Protein AF-X0XDZ5-F1 (afdb_monomer_lite)

Radius of gyration: 21.98 Å; chains: 1; bounding box: 52×44×66 Å

pLDDT: mean 82.49, std 13.99, range [37.69, 97.0]

Secondary structure (DSSP, 8-state):
----HHHHHHHHGGG-SSSPTT-SHHHHHHHHHHHHHHHHHHHHIIIIIIIIHHHHHHHTT--TTTHHHHHHHHHH-EEEEEEEE-TTS-EEEEEEEHHHHHHHHHHHT-GGGHHIIIIIS---HHHHHHHHHT--HHHHHHHHHHHHHIIIIIHHHHHHHHHHHHSS-----TT-----B-GGG---HHHHHHHHHHHS--S--GGGSPPPP--SPBP---HHHHHHHHHHHHHHHHHHHHHHHHHHHH-

Sequence (251 aa):
WQYGLDDILDKLSRLDKTSKPFQSPLSQLGFNLHMSRSTQQMGVIKWVDQKTASKVKEIYDVPGRELNGFLGRLINEKINLGTFATTEGQKVTLSLTKDQIIQKYLELQDPTLDETFRIGMKWTDEMIGAVKDSMTAEDLNYATWLSNQYVQSYGKTIKPVYEAKYHTPFPGNPKYVPLNRDLEASYYEHILMAQDNYRYAGVTNNSLKARVKNRIPLRFTGATQVWVRHVIQMEHFKAFAASMKEARMVV

Organism: NCBI:txid412755

Structure (mmCIF, N/CA/C/O backbone):
data_AF-X0XDZ5-F1
#
_entry.id   AF-X0XDZ5-F1
#
loop_
_atom_site.group_PDB
_atom_site.id
_atom_site.type_symbol
_atom_site.label_atom_id
_atom_site.label_alt_id
_atom_site.label_comp_id
_atom_site.label_asym_id
_atom_site.label_entity_id
_atom_site.label_seq_id
_atom_site.pdbx_PDB_ins_code
_atom_site.Cartn_x
_atom_site.Cartn_y
_atom_site.Cartn_z
_atom_site.occupancy
_atom_site.B_iso_or_equiv
_atom_site.auth_seq_id
_atom_site.auth_comp_id
_atom_site.auth_asym_id
_atom_site.auth_atom_id
_atom_site.pdbx_PDB_model_num
ATOM 1 N N . TRP A 1 1 ? 33.067 11.734 -13.350 1.00 38.25 1 TRP A N 1
ATOM 2 C CA . TRP A 1 1 ? 32.935 10.292 -13.634 1.00 38.25 1 TRP A CA 1
ATOM 3 C C . TRP A 1 1 ? 31.775 10.116 -14.600 1.00 38.25 1 TRP A C 1
ATOM 5 O O . TRP A 1 1 ? 30.641 10.291 -14.186 1.00 38.25 1 TRP A O 1
ATOM 15 N N . GLN A 1 2 ? 32.058 9.946 -15.894 1.00 46.25 2 GLN A N 1
ATOM 16 C CA . GLN A 1 2 ? 31.104 10.234 -16.976 1.00 46.25 2 GLN A CA 1
ATOM 17 C C . GLN A 1 2 ? 31.054 9.075 -17.982 1.00 46.25 2 GLN A C 1
ATOM 19 O O . GLN A 1 2 ? 31.480 9.217 -19.119 1.00 46.25 2 GLN A O 1
ATOM 24 N N . TYR A 1 3 ? 30.590 7.911 -17.529 1.00 54.16 3 TYR A N 1
ATOM 25 C CA . TYR A 1 3 ? 30.167 6.824 -18.412 1.00 54.16 3 TYR A CA 1
ATOM 26 C C . TYR A 1 3 ? 28.861 6.257 -17.859 1.00 54.16 3 TYR A C 1
ATOM 28 O O . TYR A 1 3 ? 28.806 5.882 -16.684 1.00 54.16 3 TYR A O 1
ATOM 36 N N . GLY A 1 4 ? 27.808 6.268 -18.677 1.00 73.25 4 GLY A N 1
ATOM 37 C CA . GLY A 1 4 ? 26.537 5.616 -18.367 1.00 73.25 4 GLY A CA 1
ATOM 38 C C . GLY A 1 4 ? 26.664 4.092 -18.438 1.00 73.25 4 GLY A C 1
ATOM 39 O O . GLY A 1 4 ? 27.662 3.568 -18.932 1.00 73.25 4 GLY A O 1
ATOM 40 N N . LEU A 1 5 ? 25.653 3.363 -17.951 1.00 76.94 5 LEU A N 1
ATOM 41 C CA . LEU A 1 5 ? 25.625 1.896 -18.039 1.00 76.94 5 LEU A CA 1
ATOM 42 C C . LEU A 1 5 ? 25.765 1.420 -19.497 1.00 76.94 5 LEU A C 1
ATOM 44 O O . LEU A 1 5 ? 26.489 0.463 -19.756 1.00 76.94 5 LEU A O 1
ATOM 48 N N . ASP A 1 6 ? 25.151 2.141 -20.435 1.00 79.50 6 ASP A N 1
ATOM 49 C CA . ASP A 1 6 ? 25.227 1.857 -21.870 1.00 79.50 6 ASP A CA 1
ATOM 50 C C . ASP A 1 6 ? 26.657 1.976 -22.417 1.00 79.50 6 ASP A C 1
ATOM 52 O O . ASP A 1 6 ? 27.109 1.098 -23.147 1.00 79.50 6 ASP A O 1
ATOM 56 N N . ASP A 1 7 ? 27.415 2.995 -21.997 1.00 81.56 7 ASP A N 1
ATOM 57 C CA . ASP A 1 7 ? 28.817 3.173 -22.403 1.00 81.56 7 ASP A CA 1
ATOM 58 C C . ASP A 1 7 ? 29.717 2.056 -21.860 1.00 81.56 7 ASP A C 1
ATOM 60 O O . ASP A 1 7 ? 30.711 1.678 -22.483 1.00 81.56 7 ASP A O 1
ATOM 64 N N . ILE A 1 8 ? 29.406 1.552 -20.662 1.00 82.81 8 ILE A N 1
ATOM 65 C CA . ILE A 1 8 ? 30.136 0.441 -20.049 1.00 82.81 8 ILE A CA 1
ATOM 66 C C . ILE A 1 8 ? 29.847 -0.847 -20.822 1.00 82.81 8 ILE A C 1
ATOM 68 O O . ILE A 1 8 ? 30.784 -1.558 -21.182 1.00 82.81 8 ILE A O 1
ATOM 72 N N . LEU A 1 9 ? 28.576 -1.134 -21.109 1.00 83.94 9 LEU A N 1
ATOM 73 C CA . LEU A 1 9 ? 28.164 -2.340 -21.831 1.00 83.94 9 LEU A CA 1
ATOM 74 C C . LEU A 1 9 ? 28.671 -2.348 -23.276 1.00 83.94 9 LEU A C 1
ATOM 76 O O . LEU A 1 9 ? 29.173 -3.373 -23.737 1.00 83.94 9 LEU A O 1
ATOM 80 N N . ASP A 1 10 ? 28.660 -1.197 -23.947 1.00 82.81 10 ASP A N 1
ATOM 81 C CA . ASP A 1 10 ? 29.242 -1.056 -25.280 1.00 82.81 10 ASP A CA 1
ATOM 82 C C . ASP A 1 10 ? 30.753 -1.332 -25.272 1.00 82.81 10 ASP A C 1
ATOM 84 O O . ASP A 1 10 ? 31.264 -2.123 -26.069 1.00 82.81 10 ASP A O 1
ATOM 88 N N . LYS A 1 11 ? 31.482 -0.782 -24.293 1.00 82.88 11 LYS A N 1
ATOM 89 C CA . LYS A 1 11 ? 32.918 -1.053 -24.127 1.00 82.88 11 LYS A CA 1
ATOM 90 C C . LYS A 1 11 ? 33.222 -2.512 -23.803 1.00 82.88 11 LYS A C 1
ATOM 92 O O . LYS A 1 11 ? 34.233 -3.025 -24.278 1.00 82.88 11 LYS A O 1
ATOM 97 N N . LEU A 1 12 ? 32.383 -3.176 -23.012 1.00 82.44 12 LEU A N 1
ATOM 98 C CA . LEU A 1 12 ? 32.523 -4.607 -22.7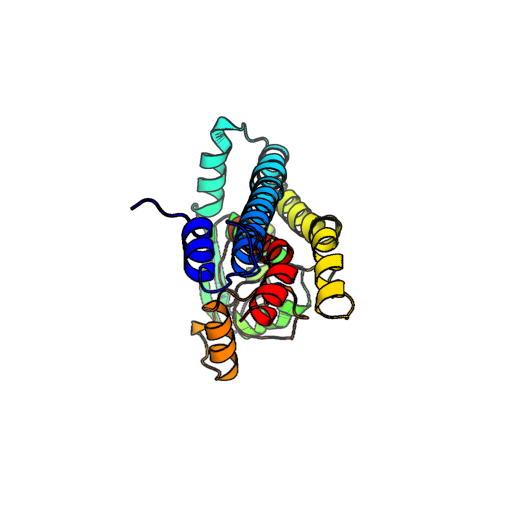26 1.00 82.44 12 LEU A CA 1
ATOM 99 C C . LEU A 1 12 ? 32.254 -5.461 -23.970 1.00 82.44 12 LEU A C 1
ATOM 101 O O . LEU A 1 12 ? 32.866 -6.513 -24.135 1.00 82.44 12 LEU A O 1
ATOM 105 N N . SER A 1 13 ? 31.423 -4.974 -24.892 1.00 82.81 13 SER A N 1
ATOM 106 C CA . SER A 1 13 ? 31.130 -5.655 -26.152 1.00 82.81 13 SER A CA 1
ATOM 107 C C . SER A 1 13 ? 32.220 -5.549 -27.223 1.00 82.81 13 SER A C 1
ATOM 109 O O . SER A 1 13 ? 32.100 -6.169 -28.271 1.00 82.81 13 SER A O 1
ATOM 111 N N . ARG A 1 14 ? 33.335 -4.853 -26.956 1.00 75.75 14 ARG A N 1
ATOM 112 C CA . ARG A 1 14 ? 34.466 -4.697 -27.898 1.00 75.75 14 ARG A CA 1
ATOM 113 C C . ARG A 1 14 ? 35.092 -6.009 -28.385 1.00 75.75 14 ARG A C 1
ATOM 115 O O . ARG A 1 14 ? 35.819 -5.998 -29.376 1.00 75.75 14 ARG A O 1
ATOM 122 N N . LEU A 1 15 ? 34.869 -7.114 -27.673 1.00 75.38 15 LEU A N 1
ATOM 123 C CA . LEU A 1 15 ? 35.330 -8.445 -28.077 1.00 75.38 15 LEU A CA 1
ATOM 124 C C . LEU A 1 15 ? 34.470 -9.051 -29.198 1.00 75.38 15 LEU A C 1
ATOM 126 O O . LEU A 1 15 ? 34.951 -9.919 -29.927 1.00 75.38 15 LEU A O 1
ATOM 130 N N . ASP A 1 16 ? 33.240 -8.567 -29.375 1.00 77.31 16 ASP A N 1
ATOM 131 C CA . ASP A 1 16 ? 32.399 -8.890 -30.519 1.00 77.31 16 ASP A CA 1
ATOM 132 C C . ASP A 1 16 ? 32.801 -8.024 -31.720 1.00 77.31 16 ASP A C 1
ATOM 134 O O . ASP A 1 16 ? 32.419 -6.863 -31.854 1.00 77.31 16 ASP A O 1
ATOM 138 N N . LYS A 1 17 ? 33.595 -8.615 -32.615 1.00 75.62 17 LYS A N 1
ATOM 139 C CA . LYS A 1 17 ? 34.082 -7.957 -33.836 1.00 75.62 17 LYS A CA 1
ATOM 140 C C . LYS A 1 17 ? 33.022 -7.851 -34.937 1.00 75.62 17 LYS A C 1
ATOM 142 O O . LYS A 1 17 ? 33.297 -7.240 -35.967 1.00 75.62 17 LYS A O 1
ATOM 147 N N . THR A 1 18 ? 31.863 -8.488 -34.764 1.00 81.12 18 THR A N 1
ATOM 148 C CA . THR A 1 18 ? 30.795 -8.531 -35.775 1.00 81.12 18 THR A CA 1
ATOM 149 C C . THR A 1 18 ? 29.746 -7.445 -35.562 1.00 81.12 18 THR A C 1
ATOM 151 O O . THR A 1 18 ? 29.156 -6.961 -36.531 1.00 81.12 18 THR A O 1
ATOM 154 N N . SER A 1 19 ? 29.553 -7.018 -34.315 1.00 80.19 19 SER A N 1
ATOM 155 C CA . SER A 1 19 ? 28.583 -5.987 -33.955 1.00 80.19 19 SER A CA 1
ATOM 156 C C . SER A 1 19 ? 29.116 -4.569 -34.169 1.00 80.19 19 SER A C 1
ATOM 158 O O . SER A 1 19 ? 30.286 -4.264 -33.937 1.00 80.19 19 SER A O 1
ATOM 160 N N . LYS A 1 20 ? 28.226 -3.664 -34.590 1.00 85.00 20 LYS A N 1
ATOM 161 C CA . LYS A 1 20 ? 28.507 -2.221 -34.638 1.00 85.00 20 LYS A CA 1
ATOM 162 C C . LYS A 1 20 ? 28.410 -1.607 -33.229 1.00 85.00 20 LYS A C 1
ATOM 164 O O . LYS A 1 20 ? 27.729 -2.181 -32.374 1.00 85.00 20 LYS A O 1
ATOM 169 N N . PRO A 1 21 ? 29.017 -0.426 -32.992 1.00 81.31 21 PRO A N 1
ATOM 170 C CA . PRO A 1 21 ? 28.841 0.307 -31.739 1.00 81.31 21 PRO A CA 1
ATOM 171 C C . PRO A 1 21 ? 27.361 0.454 -31.368 1.00 81.31 21 PRO A C 1
ATOM 173 O O . PRO A 1 21 ? 26.534 0.771 -32.223 1.00 81.31 21 PRO A O 1
ATOM 176 N N . PHE A 1 22 ? 27.047 0.204 -30.100 1.00 81.75 22 PHE A N 1
ATOM 177 C CA . PHE A 1 22 ? 25.715 0.186 -29.491 1.00 81.75 22 PHE A CA 1
ATOM 178 C C . PHE A 1 22 ? 24.722 -0.836 -30.065 1.00 81.75 22 PHE A C 1
ATOM 180 O O . PHE A 1 22 ? 23.550 -0.813 -29.703 1.00 81.75 22 PHE A O 1
ATOM 187 N N . GLN A 1 23 ? 25.169 -1.757 -30.922 1.00 84.50 23 GLN A N 1
ATOM 188 C CA . GLN A 1 23 ? 24.308 -2.763 -31.560 1.00 84.50 23 GLN A CA 1
ATOM 189 C C . GLN A 1 23 ? 24.626 -4.196 -31.126 1.00 84.50 23 GLN A C 1
ATOM 191 O O . GLN A 1 23 ? 24.020 -5.137 -31.634 1.00 84.50 23 GLN A O 1
ATOM 196 N N . SER A 1 24 ? 25.565 -4.378 -30.195 1.00 85.25 24 SER A N 1
ATOM 197 C CA . SER A 1 24 ? 25.861 -5.695 -29.639 1.00 85.25 24 SER A CA 1
ATOM 198 C C . SER A 1 24 ? 24.718 -6.201 -28.745 1.00 85.25 24 SER A C 1
ATOM 200 O O . SER A 1 24 ? 23.938 -5.396 -28.219 1.00 85.25 24 SER A O 1
ATOM 202 N N . PRO A 1 25 ? 24.639 -7.519 -28.481 1.00 83.38 25 PRO A N 1
ATOM 203 C CA . PRO A 1 25 ? 23.683 -8.071 -27.519 1.00 83.38 25 PRO A CA 1
ATOM 204 C C . PRO A 1 25 ? 23.764 -7.422 -26.125 1.00 83.38 25 PRO A C 1
ATOM 206 O O . PRO A 1 25 ? 22.737 -7.218 -25.478 1.00 83.38 25 PRO A O 1
ATOM 209 N N . LEU A 1 26 ? 24.967 -7.042 -25.674 1.00 83.50 26 LEU A N 1
ATOM 210 C CA . LEU A 1 26 ? 25.170 -6.347 -24.397 1.00 83.50 26 LEU A CA 1
ATOM 211 C C . LEU A 1 26 ? 24.671 -4.898 -24.440 1.00 83.50 26 LEU A C 1
ATOM 213 O O . LEU A 1 26 ? 24.064 -4.433 -23.476 1.00 83.50 26 LEU A O 1
ATOM 217 N N . SER A 1 27 ? 24.875 -4.192 -25.552 1.00 84.75 27 SER A N 1
ATOM 218 C CA . SER A 1 27 ? 24.351 -2.834 -25.726 1.00 84.75 27 SER A CA 1
ATOM 219 C C . SER A 1 27 ? 22.820 -2.834 -25.800 1.00 84.75 27 SER A C 1
ATOM 221 O O . SER A 1 27 ? 22.172 -1.994 -25.177 1.00 84.75 27 SER A O 1
ATOM 223 N N . GLN A 1 28 ? 22.224 -3.831 -26.466 1.00 83.75 28 GLN A N 1
ATOM 224 C CA . GLN A 1 28 ? 20.770 -4.015 -26.492 1.00 83.75 28 GLN A CA 1
ATOM 225 C C . GLN A 1 28 ? 20.206 -4.334 -25.099 1.00 83.75 28 GLN A C 1
ATOM 227 O O . GLN A 1 28 ? 19.147 -3.821 -24.731 1.00 83.75 28 GLN A O 1
ATOM 232 N N . LEU A 1 29 ? 20.921 -5.131 -24.297 1.00 84.06 29 LEU A N 1
ATOM 233 C CA . LEU A 1 29 ? 20.570 -5.367 -22.896 1.00 84.06 29 LEU A CA 1
ATOM 234 C C . LEU A 1 29 ? 20.567 -4.055 -22.093 1.00 84.06 29 LEU A C 1
ATOM 236 O O . LEU A 1 29 ? 19.612 -3.797 -21.359 1.00 84.06 29 LEU A O 1
ATOM 240 N N . GLY A 1 30 ? 21.592 -3.211 -22.257 1.00 83.94 30 GLY A N 1
ATOM 241 C CA . GLY A 1 30 ? 21.669 -1.884 -21.631 1.00 83.94 30 GLY A CA 1
ATOM 242 C C . GLY A 1 30 ? 20.474 -1.000 -21.976 1.00 83.94 30 GLY A C 1
ATOM 243 O O . GLY A 1 30 ? 19.761 -0.531 -21.082 1.00 83.94 30 GLY A O 1
ATOM 244 N N . PHE A 1 31 ? 20.167 -0.899 -23.271 1.00 84.56 31 PHE A N 1
ATOM 245 C CA . PHE A 1 31 ? 19.005 -0.169 -23.769 1.00 84.56 31 PHE A CA 1
ATOM 246 C C . PHE A 1 31 ? 17.688 -0.685 -23.164 1.00 84.56 31 PHE A C 1
ATOM 248 O O . PHE A 1 31 ? 16.883 0.100 -22.656 1.00 84.56 31 PHE A O 1
ATOM 255 N N . ASN A 1 32 ? 17.477 -2.006 -23.143 1.00 84.31 32 ASN A N 1
ATOM 256 C CA . ASN A 1 32 ? 16.270 -2.616 -22.576 1.00 84.31 32 ASN A CA 1
ATOM 257 C C . ASN A 1 32 ? 16.136 -2.335 -21.065 1.00 84.31 32 ASN A C 1
ATOM 259 O O . ASN A 1 32 ? 15.030 -2.079 -20.575 1.00 84.31 32 ASN A O 1
ATOM 263 N N . LEU A 1 33 ? 17.247 -2.324 -20.316 1.00 84.88 33 LEU A N 1
ATOM 264 C CA . LEU A 1 33 ? 17.264 -1.960 -18.894 1.00 84.88 33 LEU A CA 1
ATOM 265 C C . LEU A 1 33 ? 16.931 -0.478 -18.676 1.00 84.88 33 LEU A C 1
ATOM 267 O O . LEU A 1 33 ? 16.144 -0.149 -17.782 1.00 84.88 33 LEU A O 1
ATOM 271 N N . HIS A 1 34 ? 17.474 0.417 -19.504 1.00 84.56 34 HIS A N 1
ATOM 272 C CA . HIS A 1 34 ? 17.142 1.841 -19.463 1.00 84.56 34 HIS A CA 1
ATOM 273 C C . HIS A 1 34 ? 15.658 2.087 -19.765 1.00 84.56 34 HIS A C 1
ATOM 275 O O . HIS A 1 34 ? 14.980 2.785 -19.004 1.00 84.56 34 HIS A O 1
ATOM 281 N N . MET A 1 35 ? 15.119 1.452 -20.807 1.00 86.56 35 MET A N 1
ATOM 282 C CA . MET A 1 35 ? 13.697 1.536 -21.153 1.00 86.56 35 MET A CA 1
ATOM 283 C C . MET A 1 35 ? 12.790 0.980 -20.051 1.00 86.56 35 MET A C 1
ATOM 285 O O . MET A 1 35 ? 11.753 1.576 -19.739 1.00 86.56 35 MET A O 1
ATOM 289 N N . SER A 1 36 ? 13.195 -0.114 -19.402 1.00 87.06 36 SER A N 1
ATOM 290 C CA . SER A 1 36 ? 12.485 -0.675 -18.247 1.00 87.06 36 SER A CA 1
ATOM 291 C C . SER A 1 36 ? 12.449 0.311 -17.082 1.00 87.06 36 SER A C 1
ATOM 293 O O . SER A 1 36 ? 11.390 0.554 -16.501 1.00 87.06 36 SER A O 1
ATOM 295 N N . ARG A 1 37 ? 13.575 0.964 -16.775 1.00 84.12 37 ARG A N 1
ATOM 296 C CA . ARG A 1 37 ? 13.638 1.982 -15.719 1.00 84.12 37 ARG A CA 1
ATOM 297 C C . ARG A 1 37 ? 12.718 3.169 -16.013 1.00 84.12 37 ARG A C 1
ATOM 299 O O . ARG A 1 37 ? 11.966 3.580 -15.129 1.00 84.12 37 ARG A O 1
ATOM 306 N N . SER A 1 38 ? 12.731 3.675 -17.246 1.00 84.75 38 SER A N 1
ATOM 307 C CA . SER A 1 38 ? 11.835 4.756 -17.679 1.00 84.75 38 SER A CA 1
ATOM 308 C C . SER A 1 38 ? 10.363 4.346 -17.568 1.00 84.75 38 SER A C 1
ATOM 310 O O . SER A 1 38 ? 9.546 5.099 -17.039 1.00 84.75 38 SER A O 1
ATOM 312 N N . THR A 1 39 ? 10.024 3.124 -17.989 1.00 88.88 39 THR A N 1
ATOM 313 C CA . THR A 1 39 ? 8.662 2.570 -17.895 1.00 88.88 39 THR A CA 1
ATOM 314 C C . THR A 1 39 ? 8.194 2.456 -16.446 1.00 88.88 39 THR A C 1
ATOM 316 O O . THR A 1 39 ? 7.092 2.903 -16.122 1.00 88.88 39 THR A O 1
ATOM 319 N N . GLN A 1 40 ? 9.043 1.927 -15.558 1.00 87.00 40 GLN A N 1
ATOM 320 C CA . GLN A 1 40 ? 8.767 1.872 -14.122 1.00 87.00 40 GLN A CA 1
ATOM 321 C C . GLN A 1 40 ? 8.488 3.275 -13.567 1.00 87.00 40 GLN A C 1
ATOM 323 O O . GLN A 1 40 ? 7.492 3.473 -12.872 1.00 87.00 40 GLN A O 1
ATOM 328 N N . GLN A 1 41 ? 9.342 4.255 -13.875 1.00 83.12 41 GLN A N 1
ATOM 329 C CA . GLN A 1 41 ? 9.200 5.618 -13.360 1.00 83.12 41 GLN A CA 1
ATOM 330 C C . GLN A 1 41 ? 7.901 6.282 -13.833 1.00 83.12 41 GLN A C 1
ATOM 332 O O . GLN A 1 41 ? 7.181 6.858 -13.018 1.00 83.12 41 GLN A O 1
ATOM 337 N N . MET A 1 42 ? 7.555 6.149 -15.117 1.00 88.25 42 MET A N 1
ATOM 338 C CA . MET A 1 42 ? 6.285 6.657 -15.650 1.00 88.25 42 MET A CA 1
ATOM 339 C C . MET A 1 42 ? 5.074 6.016 -14.962 1.00 88.25 42 MET A C 1
ATOM 341 O O . MET A 1 42 ? 4.103 6.703 -14.641 1.00 88.25 42 MET A O 1
ATOM 345 N N . GLY A 1 43 ? 5.135 4.707 -14.704 1.00 87.81 43 GLY A N 1
ATOM 346 C CA . GLY A 1 43 ? 4.103 3.994 -13.960 1.00 87.81 43 GLY A CA 1
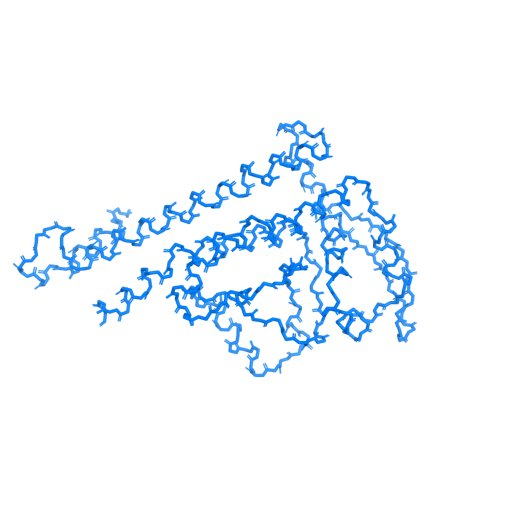ATOM 347 C C . GLY A 1 43 ? 3.928 4.534 -12.541 1.00 87.81 43 GLY A C 1
ATOM 348 O O . GLY A 1 43 ? 2.802 4.812 -12.123 1.00 87.81 43 GLY A O 1
ATOM 349 N N . VAL A 1 44 ? 5.034 4.750 -11.820 1.00 83.94 44 VAL A N 1
ATOM 350 C CA . VAL A 1 44 ? 5.008 5.282 -10.449 1.00 83.94 44 VAL A CA 1
ATOM 351 C C . VAL A 1 44 ? 4.397 6.681 -10.425 1.00 83.94 44 VAL A C 1
ATOM 353 O O . VAL A 1 44 ? 3.449 6.897 -9.673 1.00 83.94 44 VAL A O 1
ATOM 356 N N . ILE A 1 45 ? 4.847 7.589 -11.299 1.00 84.06 45 ILE A N 1
ATOM 357 C CA . ILE A 1 45 ? 4.309 8.959 -11.401 1.00 84.06 45 ILE A CA 1
ATOM 358 C C . ILE A 1 45 ? 2.798 8.930 -11.671 1.00 84.06 45 ILE A C 1
ATOM 360 O O . ILE A 1 45 ? 2.016 9.630 -11.029 1.00 84.06 45 ILE A O 1
ATOM 364 N N . LYS A 1 46 ? 2.347 8.075 -12.595 1.00 89.62 46 LYS A N 1
ATOM 365 C CA . LYS A 1 46 ? 0.925 7.959 -12.939 1.00 89.62 46 LYS A CA 1
ATOM 366 C C . LYS A 1 46 ? 0.059 7.530 -11.750 1.00 89.62 46 LYS A C 1
ATOM 368 O O . LYS A 1 46 ? -1.044 8.043 -11.563 1.00 89.62 46 LYS A O 1
ATOM 373 N N . TRP A 1 47 ? 0.500 6.551 -10.968 1.00 87.38 47 TRP A N 1
ATOM 374 C CA . TRP A 1 47 ? -0.338 5.976 -9.911 1.00 87.38 47 TRP A CA 1
ATOM 375 C C . TRP A 1 47 ? -0.187 6.683 -8.566 1.00 87.38 47 TRP A C 1
ATOM 377 O O . TRP A 1 47 ? -1.191 6.914 -7.888 1.00 87.38 47 TRP A O 1
ATOM 387 N N . VAL A 1 48 ? 1.032 7.061 -8.193 1.00 83.50 48 VAL A N 1
ATOM 388 C CA . VAL A 1 48 ? 1.310 7.774 -6.944 1.00 83.50 48 VAL A CA 1
ATOM 389 C C . VAL A 1 48 ? 0.965 9.252 -7.109 1.00 83.50 48 VAL A C 1
ATOM 391 O O . VAL A 1 48 ? 0.000 9.725 -6.507 1.00 83.50 48 VAL A O 1
ATOM 394 N N . ASP A 1 49 ? 1.668 9.954 -7.993 1.00 77.62 49 ASP A N 1
ATOM 395 C CA . ASP A 1 49 ? 1.595 11.417 -8.051 1.00 77.62 49 ASP A CA 1
ATOM 396 C C . ASP A 1 49 ? 0.302 11.900 -8.708 1.00 77.62 49 ASP A C 1
ATOM 398 O O . ASP A 1 49 ? -0.340 12.829 -8.228 1.00 77.62 49 ASP A O 1
ATOM 402 N N . GLN A 1 50 ? -0.127 11.268 -9.801 1.00 85.38 50 GLN A N 1
ATOM 403 C CA . GLN A 1 50 ? -1.308 11.745 -10.523 1.00 85.38 50 GLN A CA 1
ATOM 404 C C . GLN A 1 50 ? -2.603 11.210 -9.917 1.00 85.38 50 GLN A C 1
ATOM 406 O O . GLN A 1 50 ? -3.519 11.987 -9.660 1.00 85.38 50 GLN A O 1
ATOM 411 N N . LYS A 1 51 ? -2.716 9.898 -9.679 1.00 88.50 51 LYS A N 1
ATOM 412 C CA . LYS A 1 51 ? -3.975 9.301 -9.203 1.00 88.50 51 LYS A CA 1
ATOM 413 C C . LYS A 1 51 ? -4.177 9.417 -7.698 1.00 88.50 51 LYS A C 1
ATOM 415 O O . LYS A 1 51 ? -5.233 9.882 -7.279 1.00 88.50 51 LYS A O 1
ATOM 420 N N . THR A 1 52 ? -3.200 8.989 -6.899 1.00 87.62 52 THR A N 1
ATOM 421 C CA . THR A 1 52 ? -3.348 8.975 -5.434 1.00 87.62 52 THR A CA 1
ATOM 422 C C . THR A 1 52 ? -3.395 10.399 -4.896 1.00 87.62 52 THR A C 1
ATOM 424 O O . THR A 1 52 ? -4.349 10.755 -4.212 1.00 87.62 52 THR A O 1
ATOM 427 N N . ALA A 1 53 ? -2.450 11.253 -5.297 1.00 87.25 53 ALA A N 1
ATOM 428 C CA . ALA A 1 53 ? -2.425 12.643 -4.847 1.00 87.25 53 ALA A CA 1
ATOM 429 C C . ALA A 1 53 ? -3.688 13.421 -5.268 1.00 87.25 53 ALA A C 1
ATOM 431 O O . ALA A 1 53 ? -4.237 14.184 -4.476 1.00 87.25 53 ALA A O 1
ATOM 432 N N . SER A 1 54 ? -4.199 13.209 -6.490 1.00 90.12 54 SER A N 1
ATOM 433 C CA . SER A 1 54 ? -5.453 13.850 -6.921 1.00 90.12 54 SER A CA 1
ATOM 434 C C . SER A 1 54 ? -6.660 13.371 -6.134 1.00 90.12 54 SER A C 1
ATOM 436 O O . SER A 1 54 ? -7.497 14.192 -5.774 1.00 90.12 54 SER A O 1
ATOM 438 N N . LYS A 1 55 ? -6.733 12.075 -5.816 1.00 91.56 55 LYS A N 1
ATOM 439 C CA . LYS A 1 55 ? -7.856 11.553 -5.046 1.00 91.56 55 LYS A CA 1
ATOM 440 C C . LYS A 1 55 ? -7.828 12.005 -3.587 1.00 91.56 55 LYS A C 1
ATOM 442 O O . LYS A 1 55 ? -8.883 12.298 -3.045 1.00 91.56 55 LYS A O 1
ATOM 447 N N . VAL A 1 56 ? -6.649 12.118 -2.972 1.00 91.81 56 VAL A N 1
ATOM 448 C CA . VAL A 1 56 ? -6.524 12.692 -1.621 1.00 91.81 56 VAL A CA 1
ATOM 449 C C . VAL A 1 56 ? -7.048 14.127 -1.599 1.00 91.81 56 VAL A C 1
ATOM 451 O O . VAL A 1 56 ? -7.852 14.456 -0.735 1.00 91.81 56 VAL A O 1
ATOM 454 N N . LYS A 1 57 ? -6.658 14.962 -2.573 1.00 93.19 57 LYS A N 1
ATOM 455 C CA . LYS A 1 57 ? -7.181 16.334 -2.685 1.00 93.19 57 LYS A CA 1
ATOM 456 C C . LYS A 1 57 ? -8.702 16.364 -2.816 1.00 93.19 57 LYS A C 1
ATOM 458 O O . LYS A 1 57 ? -9.332 17.189 -2.180 1.00 93.19 57 LYS A O 1
ATOM 463 N N . GLU A 1 58 ? -9.270 15.476 -3.629 1.00 94.81 58 GLU A N 1
ATOM 464 C CA . GLU A 1 58 ? -10.718 15.385 -3.845 1.00 94.81 58 GLU A CA 1
ATOM 465 C C . GLU A 1 58 ? -11.471 14.936 -2.587 1.00 94.81 58 GLU A C 1
ATOM 467 O O . GLU A 1 58 ? -12.461 15.553 -2.222 1.00 94.81 58 GLU A O 1
ATOM 472 N N . ILE A 1 59 ? -11.013 13.872 -1.919 1.00 95.75 59 ILE A N 1
ATOM 473 C CA . ILE A 1 59 ? -11.720 13.286 -0.769 1.00 95.75 59 ILE A CA 1
ATOM 474 C C . ILE A 1 59 ? -11.655 14.195 0.458 1.00 95.75 59 ILE A C 1
ATOM 476 O O . ILE A 1 59 ? -12.635 14.300 1.187 1.00 95.75 59 ILE A O 1
ATOM 480 N N . TYR A 1 60 ? -10.504 14.822 0.692 1.00 95.06 60 TYR A N 1
ATOM 481 C CA . TYR A 1 60 ? -10.271 15.655 1.871 1.00 95.06 60 TYR A CA 1
ATOM 482 C C . TYR A 1 60 ? -10.432 17.157 1.594 1.00 95.06 60 TYR A C 1
ATOM 484 O O . TYR A 1 60 ? -10.131 17.959 2.473 1.00 95.06 60 TYR A O 1
ATOM 492 N N . ASP A 1 61 ? -10.852 17.528 0.381 1.00 96.00 61 ASP A N 1
ATOM 493 C CA . ASP A 1 61 ? -10.986 18.914 -0.089 1.00 96.00 61 ASP A CA 1
ATOM 494 C C . ASP A 1 61 ? -9.738 19.780 0.188 1.00 96.00 61 ASP A C 1
ATOM 496 O O . ASP A 1 61 ? -9.795 20.893 0.710 1.00 96.00 61 ASP A O 1
ATOM 500 N N . VAL A 1 62 ? -8.555 19.236 -0.122 1.00 94.25 62 VAL A N 1
ATOM 501 C CA . VAL A 1 62 ? -7.268 19.886 0.177 1.00 94.25 62 VAL A CA 1
ATOM 502 C C . VAL A 1 62 ? -6.704 20.576 -1.070 1.00 94.25 62 VAL A C 1
ATOM 504 O O . VAL A 1 62 ? -6.442 19.909 -2.080 1.00 94.25 62 VAL A O 1
ATOM 507 N N . PRO A 1 63 ? -6.401 21.888 -1.016 1.00 92.75 63 PRO A N 1
ATOM 508 C CA . PRO A 1 63 ? -5.719 22.583 -2.102 1.00 92.75 63 PRO A CA 1
ATOM 509 C C . PRO A 1 63 ? -4.340 21.982 -2.399 1.00 92.75 63 PRO A C 1
ATOM 511 O O . PRO A 1 63 ? -3.591 21.610 -1.498 1.00 92.75 63 PRO A O 1
ATOM 514 N N . GLY A 1 64 ? -3.930 21.973 -3.672 1.00 88.81 64 GLY A N 1
ATOM 515 C CA . GLY A 1 64 ? -2.653 21.364 -4.080 1.00 88.81 64 GLY A CA 1
ATOM 516 C C . GLY A 1 64 ? -1.419 21.909 -3.347 1.00 88.81 64 GLY A C 1
ATOM 517 O O . GLY A 1 64 ? -0.511 21.144 -3.037 1.00 88.81 64 GLY A O 1
ATOM 518 N N . ARG A 1 65 ? -1.414 23.203 -3.005 1.00 91.25 65 ARG A N 1
ATOM 519 C CA . ARG A 1 65 ? -0.340 23.855 -2.233 1.00 91.25 65 ARG A CA 1
ATOM 520 C C . ARG A 1 65 ? -0.225 23.360 -0.783 1.00 91.25 65 ARG A C 1
ATOM 522 O O . ARG A 1 65 ? 0.843 23.457 -0.192 1.00 91.25 65 ARG A O 1
ATOM 529 N N . GLU A 1 66 ? -1.307 22.831 -0.218 1.00 93.06 66 GLU A N 1
ATOM 530 C CA . GLU A 1 66 ? -1.400 22.373 1.176 1.00 93.06 66 GLU A CA 1
ATOM 531 C C . GLU A 1 66 ? -1.293 20.846 1.303 1.00 93.06 66 GLU A C 1
ATOM 533 O O . GLU A 1 66 ? -1.151 20.324 2.410 1.00 93.06 66 GLU A O 1
ATOM 538 N N . LEU A 1 67 ? -1.286 20.126 0.175 1.00 88.75 67 LEU A N 1
ATOM 539 C CA . LEU A 1 67 ? -1.297 18.665 0.134 1.00 88.75 67 LEU A CA 1
ATOM 540 C C . LEU A 1 67 ? -0.146 18.032 0.924 1.00 88.75 67 LEU A C 1
ATOM 542 O O . LEU A 1 67 ? -0.377 17.117 1.707 1.00 88.75 67 LEU A O 1
ATOM 546 N N . ASN A 1 68 ? 1.084 18.525 0.764 1.00 87.62 68 ASN A N 1
ATOM 547 C CA . ASN A 1 68 ? 2.239 17.972 1.479 1.00 87.62 68 ASN A CA 1
ATOM 548 C C . ASN A 1 68 ? 2.121 18.164 2.997 1.00 87.62 68 ASN A C 1
ATOM 550 O O . ASN A 1 68 ? 2.467 17.263 3.757 1.00 87.62 68 ASN A O 1
ATOM 554 N N . GLY A 1 69 ? 1.598 19.313 3.437 1.00 89.06 69 GLY A N 1
ATOM 555 C CA . GLY A 1 69 ? 1.338 19.571 4.852 1.00 89.06 69 GLY A CA 1
ATOM 556 C C . GLY A 1 69 ? 0.249 18.650 5.399 1.00 89.06 69 GLY A C 1
ATOM 557 O O . GLY A 1 69 ? 0.418 18.065 6.465 1.00 89.06 69 GLY A O 1
ATOM 558 N N . PHE A 1 70 ? -0.832 18.458 4.641 1.00 91.94 70 PHE A N 1
ATOM 559 C CA . PHE A 1 70 ? -1.906 17.532 4.994 1.00 91.94 70 PHE A CA 1
ATOM 560 C C . PHE A 1 70 ? -1.418 16.079 5.096 1.00 91.94 70 PHE A C 1
ATOM 562 O O . PHE A 1 70 ? -1.644 15.429 6.115 1.00 91.94 70 PHE A O 1
ATOM 569 N N . LEU A 1 71 ? -0.689 15.585 4.088 1.00 89.25 71 LEU A N 1
ATOM 570 C CA . LEU A 1 71 ? -0.084 14.249 4.108 1.00 8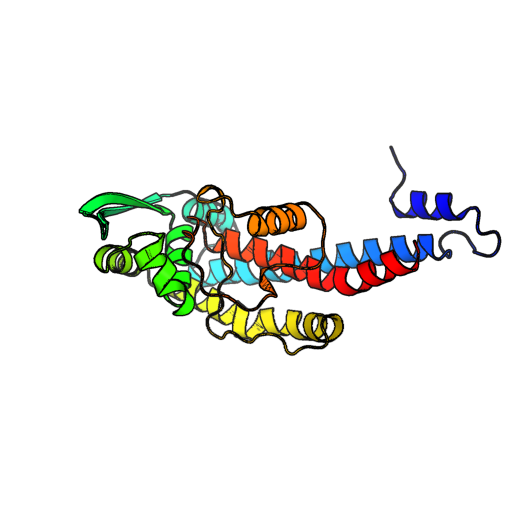9.25 71 LEU A CA 1
ATOM 571 C C . LEU A 1 71 ? 0.894 14.100 5.278 1.00 89.25 71 LEU A C 1
ATOM 573 O O . LEU A 1 71 ? 0.904 13.070 5.947 1.00 89.25 71 LEU A O 1
ATOM 577 N N . GLY A 1 72 ? 1.676 15.144 5.566 1.00 89.31 72 GLY A N 1
ATOM 578 C CA . GLY A 1 72 ? 2.563 15.191 6.723 1.00 89.31 72 GLY A CA 1
ATOM 579 C C . GLY A 1 72 ? 1.816 14.986 8.042 1.00 89.31 72 GLY A C 1
ATOM 580 O O . GLY A 1 72 ? 2.263 14.189 8.864 1.00 89.31 72 GLY A O 1
ATOM 581 N N . ARG A 1 73 ? 0.663 15.636 8.230 1.00 92.38 73 ARG A N 1
ATOM 582 C CA . ARG A 1 73 ? -0.178 15.433 9.421 1.00 92.38 73 ARG A CA 1
ATOM 583 C C . ARG A 1 73 ? -0.761 14.027 9.474 1.00 92.38 73 ARG A C 1
ATOM 585 O O . ARG A 1 73 ? -0.601 13.339 10.474 1.00 92.38 73 ARG A O 1
ATOM 592 N N . LEU A 1 74 ? -1.339 13.562 8.368 1.00 90.75 74 LEU A N 1
ATOM 593 C CA . LEU A 1 74 ? -1.941 12.231 8.260 1.00 90.75 74 LEU A CA 1
ATOM 594 C C . LEU A 1 74 ? -0.945 11.110 8.619 1.00 90.75 74 LEU A C 1
ATOM 596 O O . LEU A 1 74 ? -1.317 10.137 9.277 1.00 90.75 74 LEU A O 1
ATOM 600 N N . ILE A 1 75 ? 0.326 11.273 8.237 1.00 90.62 75 ILE A N 1
ATOM 601 C CA . ILE A 1 75 ? 1.395 10.293 8.468 1.00 90.62 75 ILE A CA 1
ATOM 602 C C . ILE A 1 75 ? 2.014 10.403 9.866 1.00 90.62 75 ILE A C 1
ATOM 604 O O . ILE A 1 75 ? 2.399 9.368 10.408 1.00 90.62 75 ILE A O 1
ATOM 608 N N . ASN A 1 76 ? 2.132 11.606 10.443 1.00 91.00 76 ASN A N 1
ATOM 609 C CA . ASN A 1 76 ? 2.945 11.837 11.646 1.00 91.00 76 ASN A CA 1
ATOM 610 C C . ASN A 1 76 ? 2.142 12.148 12.918 1.00 91.00 76 ASN A C 1
ATOM 612 O O . ASN A 1 76 ? 2.619 11.853 14.014 1.00 91.00 76 ASN A O 1
ATOM 616 N N . GLU A 1 77 ? 0.949 12.734 12.809 1.00 93.50 77 GLU A N 1
ATOM 617 C CA . GLU A 1 77 ? 0.143 13.095 13.978 1.00 93.50 77 GLU A CA 1
ATOM 618 C C . GLU A 1 77 ? -0.547 11.860 14.546 1.00 93.50 77 GLU A C 1
ATOM 620 O O . GLU A 1 77 ? -1.325 11.188 13.865 1.00 93.50 77 GLU A O 1
ATOM 625 N N . LYS A 1 78 ? -0.239 11.549 15.808 1.00 95.12 78 LYS A N 1
ATOM 626 C CA . LYS A 1 78 ? -0.812 10.409 16.522 1.00 95.12 78 LYS A CA 1
ATOM 627 C C . LYS A 1 78 ? -2.101 10.798 17.228 1.00 95.12 78 LYS A C 1
ATOM 629 O O . LYS A 1 78 ? -2.170 11.821 17.902 1.00 95.12 78 LYS A O 1
ATOM 634 N N . ILE A 1 79 ? -3.071 9.903 17.155 1.00 95.62 79 ILE A N 1
ATOM 635 C CA . ILE A 1 79 ? -4.338 9.955 17.867 1.00 95.62 79 ILE A CA 1
ATOM 636 C C . ILE A 1 79 ? -4.306 8.847 18.919 1.00 95.62 79 ILE A C 1
ATOM 638 O O . ILE A 1 79 ? -3.950 7.702 18.630 1.00 95.62 79 ILE A O 1
ATOM 642 N N . ASN A 1 80 ? -4.623 9.194 20.164 1.00 96.62 80 ASN A N 1
ATOM 643 C CA . ASN A 1 80 ? -4.795 8.206 21.222 1.00 96.62 80 ASN A CA 1
ATOM 644 C C . ASN A 1 80 ? -6.200 7.608 21.110 1.00 96.62 80 ASN A C 1
ATOM 646 O O . ASN A 1 80 ? -7.184 8.316 21.296 1.00 96.62 80 ASN A O 1
ATOM 650 N N . LEU A 1 81 ? -6.276 6.316 20.803 1.00 95.69 81 LEU A N 1
ATOM 651 C CA . LEU A 1 81 ? -7.527 5.573 20.675 1.00 95.69 81 LEU A CA 1
ATOM 652 C C . LEU A 1 81 ? -8.042 5.059 22.021 1.00 95.69 81 LEU A C 1
ATOM 654 O O . LEU A 1 81 ? -9.185 4.630 22.105 1.00 95.69 81 LEU A O 1
ATOM 658 N N . GLY A 1 82 ? -7.211 5.095 23.066 1.00 95.38 82 GLY A N 1
ATOM 659 C CA . GLY A 1 82 ? -7.547 4.632 24.406 1.00 95.38 82 GLY A CA 1
ATOM 660 C C . GLY A 1 82 ? -6.581 3.578 24.938 1.00 95.38 82 GLY A C 1
ATOM 661 O O . GLY A 1 82 ? -5.628 3.157 24.273 1.00 95.38 82 GLY A O 1
ATOM 662 N N . THR A 1 83 ? -6.844 3.153 26.172 1.00 96.19 83 THR A N 1
ATOM 663 C CA . THR A 1 83 ? -6.129 2.065 26.843 1.00 96.19 83 THR A CA 1
ATOM 664 C C . THR A 1 83 ? -7.074 0.892 27.020 1.00 96.19 83 THR A C 1
ATOM 666 O O . THR A 1 83 ? -8.116 1.026 27.653 1.00 96.19 83 THR A O 1
ATOM 669 N N . PHE A 1 84 ? -6.675 -0.258 26.492 1.00 95.31 84 PHE A N 1
ATOM 670 C CA . PHE A 1 84 ? -7.489 -1.463 26.410 1.00 95.31 84 PHE A CA 1
ATOM 671 C C . PHE A 1 84 ? -6.802 -2.615 27.128 1.00 95.31 84 PHE A C 1
ATOM 673 O O . PHE A 1 84 ? -5.575 -2.640 27.231 1.00 95.31 84 PHE A O 1
ATOM 680 N N . ALA A 1 85 ? -7.582 -3.585 27.596 1.00 92.62 85 ALA A N 1
ATOM 681 C CA . ALA A 1 85 ? -7.046 -4.889 27.959 1.00 92.62 85 ALA A CA 1
ATOM 682 C C . ALA A 1 85 ? -6.945 -5.759 26.696 1.00 92.62 85 ALA A C 1
ATOM 684 O O . ALA A 1 85 ? -7.900 -5.846 25.924 1.00 92.62 85 ALA A O 1
ATOM 685 N N . THR A 1 86 ? -5.797 -6.399 26.478 1.00 90.56 86 THR A N 1
ATOM 686 C CA . THR A 1 86 ? -5.635 -7.420 25.436 1.00 90.56 86 THR A CA 1
ATOM 687 C C . THR A 1 86 ? -6.408 -8.684 25.808 1.00 90.56 86 THR A C 1
ATOM 689 O O . THR A 1 86 ? -6.873 -8.841 26.939 1.00 90.56 86 THR A O 1
ATOM 692 N N . THR A 1 87 ? -6.484 -9.649 24.889 1.00 85.69 87 THR A N 1
ATOM 693 C CA . THR A 1 87 ? -7.075 -10.973 25.172 1.00 85.69 87 THR A CA 1
ATOM 694 C C . THR A 1 87 ? -6.383 -11.733 26.314 1.00 85.69 87 THR A C 1
ATOM 696 O O . THR A 1 87 ? -6.920 -12.720 26.800 1.00 85.69 87 THR A O 1
ATOM 699 N N . GLU A 1 88 ? -5.194 -11.295 26.737 1.00 88.06 88 GLU A N 1
ATOM 700 C CA . GLU A 1 88 ? -4.409 -11.874 27.838 1.00 88.06 88 GLU A CA 1
ATOM 701 C C . GLU A 1 88 ? -4.487 -11.023 29.122 1.00 88.06 88 GLU A C 1
ATOM 703 O O . GLU A 1 88 ? -3.789 -11.290 30.095 1.00 88.06 88 GLU A O 1
ATOM 708 N N . GLY A 1 89 ? -5.329 -9.983 29.139 1.00 85.62 89 GLY A N 1
ATOM 709 C CA . GLY A 1 89 ? -5.527 -9.095 30.289 1.00 85.62 89 GLY A CA 1
ATOM 710 C C . GLY A 1 89 ? -4.458 -8.008 30.457 1.00 85.62 89 GLY A C 1
ATOM 711 O O . GLY A 1 89 ? -4.540 -7.209 31.391 1.00 85.62 89 GLY A O 1
ATOM 712 N N . GLN A 1 90 ? -3.471 -7.926 29.558 1.00 91.00 90 GLN A N 1
ATOM 713 C CA . GLN A 1 90 ? -2.450 -6.877 29.591 1.00 91.00 90 GLN A CA 1
ATOM 714 C C . GLN A 1 90 ? -3.043 -5.540 29.141 1.00 91.00 90 GLN A C 1
ATOM 716 O O . GLN A 1 90 ? -3.706 -5.465 28.111 1.00 91.00 90 GLN A O 1
ATOM 721 N N . LYS A 1 91 ? -2.763 -4.456 29.871 1.00 93.00 91 LYS A N 1
ATOM 722 C CA . LYS A 1 91 ? -3.167 -3.110 29.447 1.00 93.00 91 LYS A CA 1
ATOM 723 C C . LYS A 1 91 ? -2.227 -2.571 28.369 1.00 93.00 91 LYS A C 1
ATOM 725 O O . LYS A 1 91 ? -1.018 -2.516 28.578 1.00 93.00 91 LYS A O 1
ATOM 730 N N . VAL A 1 92 ? -2.793 -2.134 27.249 1.00 93.06 92 VAL A N 1
ATOM 731 C CA . VAL A 1 92 ? -2.080 -1.530 26.117 1.00 93.06 92 VAL A CA 1
ATOM 732 C C . VAL A 1 92 ? -2.783 -0.246 25.701 1.00 93.06 92 VAL A C 1
ATOM 734 O O . VAL A 1 92 ? -3.994 -0.229 25.494 1.00 93.06 92 VAL A O 1
ATOM 737 N N . THR A 1 93 ? -2.015 0.830 25.542 1.00 94.69 93 THR A N 1
ATOM 738 C CA . THR A 1 93 ? -2.498 2.081 24.949 1.00 94.69 93 THR A CA 1
ATOM 739 C C . THR A 1 93 ? -2.288 2.051 23.440 1.00 94.69 93 THR A C 1
ATOM 741 O O . THR A 1 93 ? -1.159 1.907 22.967 1.00 94.69 93 THR A O 1
ATOM 744 N N . LEU A 1 94 ? -3.366 2.209 22.676 1.00 94.50 94 LEU A N 1
ATOM 745 C CA . LEU A 1 94 ? -3.301 2.311 21.222 1.00 94.50 94 LEU A CA 1
ATOM 746 C C . LEU A 1 94 ? -3.159 3.779 20.818 1.00 94.50 94 LEU A C 1
ATOM 748 O O . LEU A 1 94 ? -4.105 4.553 20.910 1.00 94.50 94 LEU A O 1
ATOM 752 N N . SER A 1 95 ? -1.975 4.163 20.344 1.00 96.31 95 SER A N 1
ATOM 753 C CA . SER A 1 95 ? -1.714 5.496 19.796 1.00 96.31 95 SER A CA 1
ATOM 754 C C . SER A 1 95 ? -1.204 5.372 18.364 1.00 96.31 95 SER A C 1
ATOM 756 O O . SER A 1 95 ? -0.077 4.923 18.139 1.00 96.31 95 SER A O 1
ATOM 758 N N . LEU A 1 96 ? -2.056 5.732 17.403 1.00 96.50 96 LEU A N 1
ATOM 759 C CA . LEU A 1 96 ? -1.849 5.509 15.971 1.00 96.50 96 LEU A CA 1
ATOM 760 C C . LEU A 1 96 ? -1.997 6.808 15.19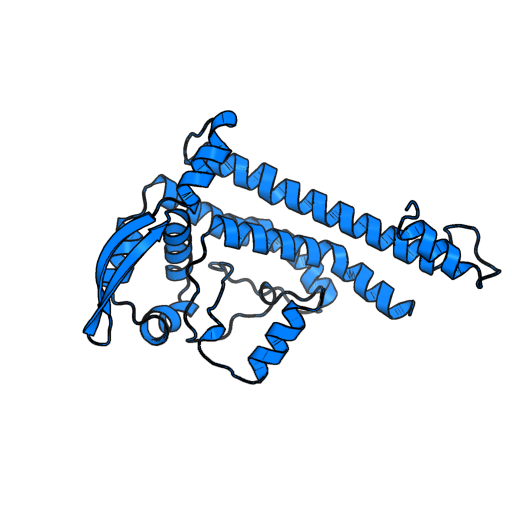3 1.00 96.50 96 LEU A C 1
ATOM 762 O O . LEU A 1 96 ? -2.798 7.663 15.556 1.00 96.50 96 LEU A O 1
ATOM 766 N N . THR A 1 97 ? -1.254 6.953 14.103 1.00 96.94 97 THR A N 1
ATOM 767 C CA . THR A 1 97 ? -1.480 8.055 13.164 1.00 96.94 97 THR A CA 1
ATOM 768 C C . THR A 1 97 ? -2.700 7.786 12.299 1.00 96.94 97 THR A C 1
ATOM 770 O O . THR A 1 97 ? -3.114 6.635 12.141 1.00 96.94 97 THR A O 1
ATOM 773 N N . LYS A 1 98 ? -3.286 8.830 11.710 1.00 95.44 98 LYS A N 1
ATOM 774 C CA . LYS A 1 98 ? -4.477 8.667 10.866 1.00 95.44 98 LYS A CA 1
ATOM 775 C C . LYS A 1 98 ? -4.214 7.720 9.681 1.00 95.44 98 LYS A C 1
ATOM 777 O O . LYS A 1 98 ? -5.026 6.839 9.417 1.00 95.44 98 LYS A O 1
ATOM 782 N N . ASP A 1 99 ? -3.027 7.777 9.064 1.00 95.00 99 ASP A N 1
ATOM 783 C CA . ASP A 1 99 ? -2.613 6.826 8.012 1.00 95.00 99 ASP A CA 1
ATOM 784 C C . ASP A 1 99 ? -2.563 5.372 8.514 1.00 95.00 99 ASP A C 1
ATOM 786 O O . ASP A 1 99 ? -2.908 4.439 7.786 1.00 95.00 99 ASP A O 1
ATOM 790 N N . GLN A 1 100 ? -2.121 5.157 9.759 1.00 96.69 100 GLN A N 1
ATOM 791 C CA . GLN A 1 100 ? -2.083 3.830 10.383 1.00 96.69 100 GLN A CA 1
ATOM 792 C C . GLN A 1 100 ? -3.487 3.317 10.706 1.00 96.69 100 GLN A C 1
ATOM 794 O O . GLN A 1 100 ? -3.748 2.134 10.502 1.00 96.69 100 GLN A O 1
ATOM 799 N N . ILE A 1 101 ? -4.393 4.180 11.173 1.00 97.00 101 ILE A N 1
ATOM 800 C CA . ILE A 1 101 ? -5.794 3.821 11.443 1.00 97.00 101 ILE A CA 1
ATOM 801 C C . ILE A 1 101 ? -6.467 3.358 10.146 1.00 97.00 101 ILE A C 1
ATOM 803 O O . ILE A 1 101 ? -7.042 2.271 10.118 1.00 97.00 101 ILE A O 1
ATOM 807 N N . ILE A 1 102 ? -6.291 4.101 9.049 1.00 96.19 102 ILE A N 1
ATOM 808 C CA . ILE A 1 102 ? -6.818 3.747 7.721 1.00 96.19 102 ILE A CA 1
ATOM 809 C C . ILE A 1 102 ? -6.289 2.382 7.264 1.00 96.19 102 ILE A C 1
ATOM 811 O O . ILE A 1 102 ? -7.056 1.542 6.788 1.00 96.19 102 ILE A O 1
ATOM 815 N N . GLN A 1 103 ? -4.993 2.116 7.454 1.00 95.69 103 GLN A N 1
ATOM 816 C CA . GLN A 1 103 ? -4.413 0.812 7.122 1.00 95.69 103 GLN A CA 1
ATOM 817 C C . GLN A 1 103 ? -4.995 -0.307 7.988 1.00 95.69 103 GLN A C 1
ATOM 819 O O . GLN A 1 103 ? -5.328 -1.367 7.463 1.00 95.69 103 GLN A O 1
ATOM 824 N N . LYS A 1 104 ? -5.139 -0.096 9.301 1.00 95.56 104 LYS A N 1
ATOM 825 C CA . LYS A 1 104 ? -5.717 -1.108 10.196 1.00 95.56 104 LYS A CA 1
ATOM 826 C C . LYS A 1 104 ? -7.172 -1.376 9.849 1.00 95.56 104 LYS A C 1
ATOM 828 O O . LYS A 1 104 ? -7.568 -2.535 9.801 1.00 95.56 104 LYS A O 1
ATOM 833 N N . TYR A 1 105 ? -7.940 -0.342 9.519 1.00 95.50 105 TYR A N 1
ATOM 834 C CA . TYR A 1 105 ? -9.300 -0.497 9.021 1.00 95.50 105 TYR A CA 1
ATOM 835 C C . TYR A 1 105 ? -9.345 -1.373 7.763 1.00 95.50 105 TYR A C 1
ATOM 837 O O . TYR A 1 105 ? -10.138 -2.312 7.707 1.00 95.50 105 TYR A O 1
ATOM 845 N N . LEU A 1 106 ? -8.469 -1.109 6.788 1.00 93.62 106 LEU A N 1
ATOM 846 C CA . LEU A 1 106 ? -8.342 -1.892 5.556 1.00 93.62 106 LEU A CA 1
ATOM 847 C C . LEU A 1 106 ? -7.991 -3.362 5.826 1.00 93.62 106 LEU A C 1
ATOM 849 O O . LEU A 1 106 ? -8.600 -4.262 5.251 1.00 93.62 106 LEU A O 1
ATOM 853 N N . GLU A 1 107 ? -7.040 -3.609 6.723 1.00 93.25 107 GLU A N 1
ATOM 854 C CA . GLU A 1 107 ? -6.629 -4.951 7.144 1.00 93.25 107 GLU A CA 1
ATOM 855 C C . GLU A 1 107 ? -7.762 -5.707 7.855 1.00 93.25 107 GLU A C 1
ATOM 857 O O . GLU A 1 107 ? -7.955 -6.894 7.602 1.00 93.25 107 GLU A O 1
ATOM 862 N N . LEU A 1 108 ? -8.552 -5.021 8.686 1.00 92.94 108 LEU A N 1
ATOM 863 C CA . LEU A 1 108 ? -9.707 -5.594 9.387 1.00 92.94 108 LEU A CA 1
ATOM 864 C C . LEU A 1 108 ? -10.847 -6.007 8.442 1.00 92.94 108 LEU A C 1
ATOM 866 O O . LEU A 1 108 ? -11.684 -6.823 8.826 1.00 92.94 108 LEU A O 1
ATOM 870 N N . GLN A 1 109 ? -10.899 -5.478 7.213 1.00 90.44 109 GLN A N 1
ATOM 871 C CA . GLN A 1 109 ? -11.891 -5.911 6.220 1.00 90.44 109 GLN A CA 1
ATOM 872 C C . GLN A 1 109 ? -11.553 -7.264 5.585 1.00 90.44 109 GLN A C 1
ATOM 874 O O . GLN A 1 109 ? -12.433 -7.890 4.978 1.00 90.44 109 GLN A O 1
ATOM 879 N N . ASP A 1 110 ? -10.298 -7.712 5.685 1.00 87.69 110 ASP A N 1
ATOM 880 C CA . ASP A 1 110 ? -9.848 -8.963 5.093 1.00 87.69 110 ASP A CA 1
ATOM 881 C C . ASP A 1 110 ? -10.032 -10.131 6.083 1.00 87.69 110 ASP A C 1
ATOM 883 O O . ASP A 1 110 ? -9.269 -10.257 7.046 1.00 87.69 110 ASP A O 1
ATOM 887 N N . PRO A 1 111 ? -10.996 -11.044 5.842 1.00 86.06 111 PRO A N 1
A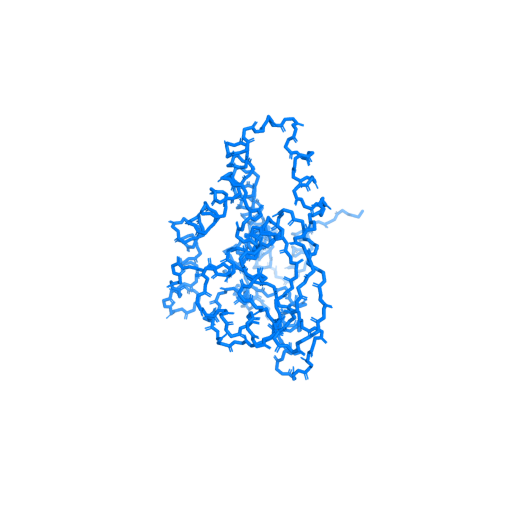TOM 888 C CA . PRO A 1 111 ? -11.290 -12.138 6.769 1.00 86.06 111 PRO A CA 1
ATOM 889 C C . PRO A 1 111 ? -10.115 -13.112 6.935 1.00 86.06 111 PRO A C 1
ATOM 891 O O . PRO A 1 111 ? -10.055 -13.850 7.915 1.00 86.06 111 PRO A O 1
ATOM 894 N N . THR A 1 112 ? -9.144 -13.118 6.014 1.00 85.19 112 THR A N 1
ATOM 895 C CA . THR A 1 112 ? -7.945 -13.962 6.137 1.00 85.19 112 THR A CA 1
ATOM 896 C C . THR A 1 112 ? -6.993 -13.504 7.248 1.00 85.19 112 THR A C 1
ATOM 898 O O . THR A 1 112 ? -6.055 -14.234 7.575 1.00 85.19 112 THR A O 1
ATOM 901 N N . LEU A 1 113 ? -7.212 -12.312 7.820 1.00 89.25 113 LEU A N 1
ATOM 902 C CA . LEU A 1 113 ? -6.387 -11.716 8.873 1.00 89.25 113 LEU A CA 1
ATOM 903 C C . LEU A 1 113 ? -7.004 -11.789 10.270 1.00 89.25 113 LEU A C 1
ATOM 905 O O . LEU A 1 113 ? -6.338 -11.380 11.219 1.00 89.25 113 LEU A O 1
ATOM 909 N N . ASP A 1 114 ? -8.207 -12.344 10.431 1.00 89.94 114 ASP A N 1
ATOM 910 C CA . ASP A 1 114 ? -8.868 -12.417 11.742 1.00 89.94 114 ASP A CA 1
ATOM 911 C C . ASP A 1 114 ? -7.991 -13.133 12.787 1.00 89.94 114 ASP A C 1
ATOM 913 O O . ASP A 1 114 ? -7.681 -12.570 13.838 1.00 89.94 114 ASP A O 1
ATOM 917 N N . GLU A 1 115 ? -7.431 -14.302 12.444 1.00 90.38 115 GLU A N 1
ATOM 918 C CA . GLU A 1 115 ? -6.472 -15.003 13.313 1.00 90.38 115 GLU A CA 1
ATOM 919 C C . GLU A 1 115 ? -5.219 -14.155 13.610 1.00 90.38 115 GLU A C 1
ATOM 921 O O . GLU A 1 115 ? -4.656 -14.248 14.700 1.00 90.38 115 GLU A O 1
ATOM 926 N N . THR A 1 116 ? -4.766 -13.307 12.675 1.00 91.12 116 THR A N 1
ATOM 927 C CA . THR A 1 116 ? -3.636 -12.400 12.933 1.00 91.12 116 THR A CA 1
ATOM 928 C C . THR A 1 116 ? -3.992 -11.364 13.998 1.00 91.12 116 THR A C 1
ATOM 930 O O . THR A 1 116 ? -3.191 -11.141 14.901 1.00 91.12 116 THR A O 1
ATOM 933 N N . PHE A 1 117 ? -5.175 -10.752 13.933 1.00 92.81 117 PHE A N 1
ATOM 934 C CA . PHE A 1 117 ? -5.597 -9.752 14.917 1.00 92.81 117 PHE A CA 1
ATOM 935 C C . PHE A 1 117 ? -5.875 -10.375 16.286 1.00 92.81 117 PHE A C 1
ATOM 937 O O . PHE A 1 117 ? -5.347 -9.905 17.294 1.00 92.81 117 PHE A O 1
ATOM 944 N N . ARG A 1 118 ? -6.648 -11.465 16.326 1.00 92.12 118 ARG A N 1
ATOM 945 C CA . ARG A 1 118 ? -7.075 -12.116 17.574 1.00 92.12 118 ARG A CA 1
ATOM 946 C C . ARG A 1 118 ? -5.941 -12.848 18.276 1.00 92.12 118 ARG A C 1
ATOM 948 O O . ARG A 1 118 ? -5.762 -12.701 19.478 1.00 92.12 118 ARG A O 1
ATOM 955 N N . ILE A 1 119 ? -5.177 -13.648 17.531 1.00 89.81 119 ILE A N 1
ATOM 956 C CA . ILE A 1 119 ? -4.168 -14.549 18.106 1.00 89.81 119 ILE A CA 1
ATOM 957 C C . ILE A 1 119 ? -2.783 -13.918 18.051 1.00 89.81 119 ILE A C 1
ATOM 959 O O . ILE A 1 119 ? -2.035 -14.036 19.014 1.00 89.81 119 ILE A O 1
ATOM 963 N N . GLY A 1 120 ? -2.429 -13.271 16.941 1.00 87.69 120 GLY A N 1
ATOM 964 C CA . GLY A 1 120 ? -1.114 -12.651 16.771 1.00 87.69 120 GLY A CA 1
ATOM 965 C C . GLY A 1 120 ? -0.972 -11.361 17.566 1.00 87.69 120 GLY A C 1
ATOM 966 O O . GLY A 1 120 ? -0.085 -11.229 18.400 1.00 87.69 120 GLY A O 1
ATOM 967 N N . MET A 1 121 ? -1.867 -10.409 17.305 1.00 90.56 121 MET A N 1
ATOM 968 C CA . MET A 1 121 ? -1.827 -9.070 17.897 1.00 90.56 121 MET A CA 1
ATOM 969 C C . MET A 1 121 ? -2.583 -8.966 19.226 1.00 90.56 121 MET A C 1
ATOM 971 O O . MET A 1 121 ? -2.438 -7.955 19.908 1.00 90.56 121 MET A O 1
ATOM 975 N N . LYS A 1 122 ? -3.362 -9.992 19.600 1.00 93.56 122 LYS A N 1
ATOM 976 C CA . LYS A 1 122 ? -4.131 -10.058 20.859 1.00 93.56 122 LYS A CA 1
ATOM 977 C C . LYS A 1 122 ? -5.197 -8.969 20.992 1.00 93.56 122 LYS A C 1
ATOM 979 O O . LYS A 1 122 ? -5.483 -8.497 22.094 1.00 93.56 122 LYS A O 1
ATOM 984 N N . TRP A 1 123 ? -5.771 -8.547 19.867 1.00 94.44 123 TRP A N 1
ATOM 985 C CA . TRP A 1 123 ? -6.777 -7.489 19.834 1.00 94.44 123 TRP A CA 1
ATOM 986 C C . TRP A 1 123 ? -8.159 -8.000 20.243 1.00 94.44 123 TRP A C 1
ATOM 988 O O . TRP A 1 123 ? -8.649 -9.014 19.736 1.00 94.44 123 TRP A O 1
ATOM 998 N N . THR A 1 124 ? -8.803 -7.255 21.136 1.00 95.31 124 THR A N 1
ATOM 999 C CA . THR A 1 124 ? -10.197 -7.461 21.543 1.00 95.31 124 THR A CA 1
ATOM 1000 C C . THR A 1 124 ? -11.164 -6.754 20.590 1.00 95.31 124 THR A C 1
ATOM 1002 O O . THR A 1 124 ? -10.756 -5.954 19.744 1.00 95.31 124 THR A O 1
ATOM 1005 N N . ASP A 1 125 ? -12.462 -7.042 20.719 1.00 95.50 125 ASP A N 1
ATOM 1006 C CA . ASP A 1 125 ? -13.503 -6.337 19.959 1.00 95.50 125 ASP A CA 1
ATOM 1007 C C . ASP A 1 125 ? -13.519 -4.836 20.238 1.00 95.50 125 ASP A C 1
ATOM 1009 O O . ASP A 1 125 ? -13.715 -4.053 19.314 1.00 95.50 125 ASP A O 1
ATOM 1013 N N . GLU A 1 126 ? -13.228 -4.431 21.475 1.00 96.06 126 GLU A N 1
ATOM 1014 C CA . GLU A 1 126 ? -13.121 -3.022 21.861 1.00 96.06 126 GLU A CA 1
ATOM 1015 C C . GLU A 1 126 ? -11.998 -2.312 21.098 1.00 96.06 126 GLU A C 1
ATOM 1017 O O . GLU A 1 126 ? -12.200 -1.227 20.559 1.00 96.06 126 GLU A O 1
ATOM 1022 N N . MET A 1 127 ? -10.829 -2.951 20.974 1.00 96.25 127 MET A N 1
ATOM 1023 C CA . MET A 1 127 ? -9.699 -2.406 20.210 1.00 96.25 127 MET A CA 1
ATOM 1024 C C . MET A 1 127 ? -10.032 -2.279 18.717 1.00 96.25 127 MET A C 1
ATOM 1026 O O . MET A 1 127 ? -9.671 -1.292 18.077 1.00 96.25 127 MET A O 1
ATOM 1030 N N . ILE A 1 128 ? -10.733 -3.270 18.155 1.00 95.31 128 ILE A N 1
ATOM 1031 C CA . ILE A 1 128 ? -11.197 -3.248 16.759 1.00 95.31 128 ILE A CA 1
ATOM 1032 C C . ILE A 1 128 ? -12.250 -2.151 16.551 1.00 95.31 128 ILE A C 1
ATOM 1034 O O . ILE A 1 128 ? -12.213 -1.460 15.531 1.00 95.31 128 ILE A O 1
ATOM 1038 N N . GLY A 1 129 ? -13.172 -1.989 17.502 1.00 96.19 129 GLY A N 1
ATOM 1039 C CA . GLY A 1 129 ? -14.174 -0.924 17.518 1.00 96.19 129 GLY A CA 1
ATOM 1040 C C . GLY A 1 129 ? -13.519 0.452 17.522 1.00 96.19 129 GLY A C 1
ATOM 1041 O O . GLY A 1 129 ? -13.782 1.246 16.628 1.00 96.19 129 GLY A O 1
ATOM 1042 N N . ALA A 1 130 ? -12.542 0.677 18.402 1.00 96.81 130 ALA A N 1
ATOM 1043 C CA . ALA A 1 130 ? -11.832 1.952 18.506 1.00 96.81 130 ALA A CA 1
ATOM 1044 C C . ALA A 1 130 ? -11.132 2.384 17.202 1.00 96.81 130 ALA A C 1
ATOM 1046 O O . ALA A 1 130 ? -11.068 3.572 16.882 1.00 96.81 130 ALA A O 1
ATOM 1047 N N . VAL A 1 131 ? -10.629 1.433 16.404 1.00 96.69 131 VAL A N 1
ATOM 1048 C CA . VAL A 1 131 ? -10.091 1.735 15.064 1.00 96.69 131 VAL A CA 1
ATOM 1049 C C . VAL A 1 131 ? -11.192 2.201 14.112 1.00 96.69 131 VAL A C 1
ATOM 1051 O O . VAL A 1 131 ? -10.970 3.130 13.346 1.00 96.69 131 VAL A O 1
ATOM 1054 N N . LYS A 1 132 ? -12.374 1.579 14.138 1.00 94.88 132 LYS A N 1
ATOM 1055 C CA . LYS A 1 132 ? -13.498 1.976 13.276 1.00 94.88 132 LYS A CA 1
ATOM 1056 C C . LYS A 1 132 ? -14.082 3.321 13.702 1.00 94.88 132 LYS A C 1
ATOM 1058 O O . LYS A 1 132 ? -14.317 4.166 12.848 1.00 94.88 132 LYS A O 1
ATOM 1063 N N . ASP A 1 133 ? -14.246 3.525 15.003 1.00 96.00 133 ASP A N 1
ATOM 1064 C CA . ASP A 1 133 ? -14.890 4.712 15.573 1.00 96.00 133 ASP A CA 1
ATOM 1065 C C . ASP A 1 133 ? -14.019 5.973 15.455 1.00 96.00 133 ASP A C 1
ATOM 1067 O O . ASP A 1 133 ? -14.526 7.090 15.503 1.00 96.00 133 ASP A O 1
ATOM 1071 N N . SER A 1 134 ? -12.705 5.810 15.267 1.00 95.56 134 SER A N 1
ATOM 1072 C CA . SER A 1 134 ? -11.767 6.923 15.056 1.00 95.56 134 SER A CA 1
ATOM 1073 C C . SER A 1 134 ? -11.653 7.391 13.602 1.00 95.56 134 SER A C 1
ATOM 1075 O O . SER A 1 134 ? -10.978 8.389 13.336 1.00 95.56 134 SER A O 1
ATOM 1077 N N . MET A 1 135 ? -12.301 6.701 12.659 1.00 95.75 135 MET A N 1
ATOM 1078 C CA . MET A 1 135 ? -12.299 7.066 11.242 1.00 95.75 135 MET A CA 1
ATOM 1079 C C . MET A 1 135 ? -13.334 8.160 10.963 1.00 95.75 135 MET A C 1
ATOM 1081 O O . MET A 1 135 ? -14.504 8.023 11.321 1.00 95.75 135 MET A O 1
ATOM 1085 N N . THR A 1 136 ? -12.939 9.220 10.255 1.00 95.94 136 THR A N 1
ATOM 1086 C CA . THR A 1 136 ? -13.910 10.184 9.713 1.00 95.94 136 THR A CA 1
ATOM 1087 C C . THR A 1 136 ? -14.553 9.654 8.427 1.00 95.94 136 THR A C 1
ATOM 1089 O O . THR A 1 136 ? -14.112 8.651 7.855 1.00 95.94 136 THR A O 1
ATOM 1092 N N . ALA A 1 137 ? -15.596 10.329 7.934 1.00 96.69 137 ALA A N 1
ATOM 1093 C CA . ALA A 1 137 ? -16.239 9.960 6.671 1.00 96.69 137 ALA A CA 1
ATOM 1094 C C . ALA A 1 137 ? -15.246 9.997 5.492 1.00 96.69 137 ALA A C 1
ATOM 1096 O O . ALA A 1 137 ? -15.248 9.113 4.635 1.00 96.69 137 ALA A O 1
ATOM 1097 N N . GLU A 1 138 ? -14.348 10.979 5.483 1.00 96.62 138 GLU A N 1
ATOM 1098 C CA . GLU A 1 138 ? -13.286 11.126 4.489 1.00 96.62 138 GLU A CA 1
ATOM 1099 C C . GLU A 1 138 ? -12.278 9.972 4.575 1.00 96.62 138 GLU A C 1
ATOM 1101 O O . GLU A 1 138 ? -11.885 9.423 3.546 1.00 96.62 138 GLU A O 1
ATOM 1106 N N . ASP A 1 139 ? -11.917 9.534 5.786 1.00 96.19 139 ASP A N 1
ATOM 1107 C CA . ASP A 1 139 ? -11.017 8.392 5.981 1.00 96.19 139 ASP A CA 1
ATOM 1108 C C . ASP A 1 139 ? -11.632 7.093 5.453 1.00 96.19 139 ASP A C 1
ATOM 1110 O O . ASP A 1 139 ? -10.962 6.311 4.774 1.00 96.19 139 ASP A O 1
ATOM 1114 N N . LEU A 1 140 ? -12.923 6.872 5.719 1.00 95.75 140 LEU A N 1
ATOM 1115 C CA . LEU A 1 140 ? -13.663 5.717 5.207 1.00 95.75 140 LEU A CA 1
ATOM 1116 C C . LEU A 1 140 ? -13.758 5.748 3.679 1.00 95.75 14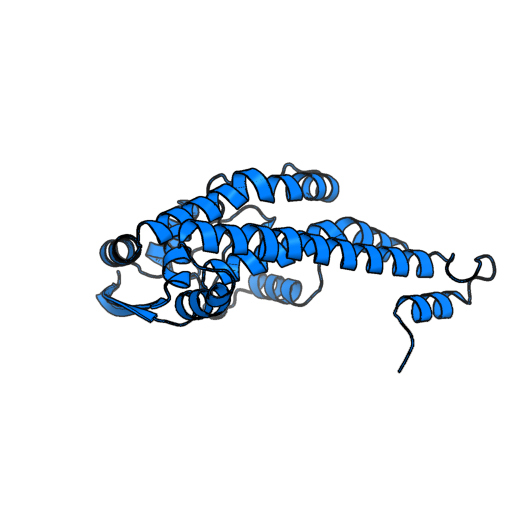0 LEU A C 1
ATOM 1118 O O . LEU A 1 140 ? -13.574 4.713 3.025 1.00 95.75 140 LEU A O 1
ATOM 1122 N N . ASN A 1 141 ? -13.988 6.927 3.100 1.00 95.38 141 ASN A N 1
ATOM 1123 C CA . ASN A 1 141 ? -14.003 7.122 1.653 1.00 95.38 141 ASN A CA 1
ATOM 1124 C C . ASN A 1 141 ? -12.630 6.834 1.039 1.00 95.38 141 ASN A C 1
ATOM 1126 O O . ASN A 1 141 ? -12.543 6.133 0.027 1.00 95.38 141 ASN A O 1
ATOM 1130 N N . TYR A 1 142 ? -11.549 7.305 1.664 1.00 94.19 142 TYR A N 1
ATOM 1131 C CA . TYR A 1 142 ? -10.194 7.053 1.185 1.00 94.19 142 TYR A CA 1
ATOM 1132 C C . TYR A 1 142 ? -9.803 5.576 1.308 1.00 94.19 142 TYR A C 1
ATOM 1134 O O . TYR A 1 142 ? -9.289 5.002 0.346 1.00 94.19 142 TYR A O 1
ATOM 1142 N N . ALA A 1 143 ? -10.124 4.921 2.428 1.00 93.38 143 ALA A N 1
ATOM 1143 C CA . ALA A 1 143 ? -9.924 3.483 2.610 1.00 93.38 143 ALA A CA 1
ATOM 1144 C C . ALA A 1 143 ? -10.666 2.669 1.537 1.00 93.38 143 ALA A C 1
ATOM 1146 O O . ALA A 1 143 ? -10.090 1.802 0.874 1.00 93.38 143 ALA A O 1
ATOM 1147 N N . THR A 1 144 ? -11.944 2.986 1.323 1.00 91.06 144 THR A N 1
ATOM 1148 C CA . THR A 1 144 ? -12.784 2.331 0.313 1.00 91.06 144 THR A CA 1
ATOM 1149 C C . THR A 1 144 ? -12.215 2.534 -1.086 1.00 91.06 144 THR A C 1
ATOM 1151 O O . THR A 1 144 ? -12.129 1.584 -1.869 1.00 91.06 144 THR A O 1
ATOM 1154 N N . TRP A 1 145 ? -11.767 3.753 -1.396 1.00 91.50 145 TRP A N 1
ATOM 1155 C CA . TRP A 1 145 ? -11.106 4.038 -2.660 1.00 91.50 145 TRP A CA 1
ATOM 1156 C C . TRP A 1 145 ? -9.818 3.229 -2.826 1.00 91.50 145 TRP A C 1
ATOM 1158 O O . TRP A 1 145 ? -9.649 2.623 -3.878 1.00 91.50 145 TRP A O 1
ATOM 1168 N N . LEU A 1 146 ? -8.942 3.155 -1.818 1.00 89.88 146 LEU A N 1
ATOM 1169 C CA . LEU A 1 146 ? -7.701 2.372 -1.886 1.00 89.88 146 LEU A CA 1
ATOM 1170 C C . LEU A 1 146 ? -7.977 0.891 -2.184 1.00 89.88 146 LEU A C 1
ATOM 1172 O O . LEU A 1 146 ? -7.368 0.316 -3.092 1.00 89.88 146 LEU A O 1
ATOM 1176 N N . SER A 1 147 ? -8.931 0.290 -1.466 1.00 86.81 147 SER A N 1
ATOM 1177 C CA . SER A 1 147 ? -9.331 -1.109 -1.665 1.00 86.81 147 SER A CA 1
ATOM 1178 C C . SER A 1 147 ? -9.875 -1.347 -3.081 1.00 86.81 147 SER A C 1
ATOM 1180 O O . SER A 1 147 ? -9.388 -2.214 -3.814 1.00 86.81 147 SER A O 1
ATOM 1182 N N . ASN A 1 148 ? -10.818 -0.509 -3.522 1.00 85.31 148 ASN A N 1
ATOM 1183 C CA . ASN A 1 148 ? -11.409 -0.612 -4.855 1.00 85.31 148 ASN A CA 1
ATOM 1184 C C . ASN A 1 148 ? -10.390 -0.344 -5.962 1.00 85.31 148 ASN A C 1
ATOM 1186 O O . ASN A 1 148 ? -10.384 -1.036 -6.979 1.00 85.31 148 ASN A O 1
ATOM 1190 N N . GLN A 1 149 ? -9.505 0.632 -5.778 1.00 81.62 149 GLN A N 1
ATOM 1191 C CA . GLN A 1 149 ? -8.515 1.010 -6.775 1.00 81.62 149 GLN A CA 1
ATOM 1192 C C . GLN A 1 149 ? -7.571 -0.148 -7.075 1.00 81.62 149 GLN A C 1
ATOM 1194 O O . GLN A 1 149 ? -7.275 -0.399 -8.251 1.00 81.62 149 GLN A O 1
ATOM 1199 N N . TYR A 1 150 ? -7.137 -0.874 -6.043 1.00 73.94 150 TYR A N 1
ATOM 1200 C CA . TYR A 1 150 ? -6.328 -2.069 -6.220 1.00 73.94 150 TYR A CA 1
ATOM 1201 C C . TYR A 1 150 ? -7.060 -3.126 -7.054 1.00 73.94 150 TYR A C 1
ATOM 1203 O O . TYR A 1 150 ? -6.569 -3.541 -8.106 1.00 73.94 150 TYR A O 1
ATOM 1211 N N . VAL A 1 151 ? -8.258 -3.514 -6.614 1.00 71.12 151 VAL A N 1
ATOM 1212 C CA . VAL A 1 151 ? -9.014 -4.642 -7.176 1.00 71.12 151 VAL A CA 1
ATOM 1213 C C . VAL A 1 151 ? -9.532 -4.336 -8.581 1.00 71.12 151 VAL A C 1
ATOM 1215 O O . VAL A 1 151 ? -9.427 -5.156 -9.493 1.00 71.12 151 VAL A O 1
ATOM 1218 N N . GLN A 1 152 ? -10.086 -3.143 -8.785 1.00 75.25 152 GLN A N 1
ATOM 1219 C CA . GLN A 1 152 ? -10.824 -2.806 -9.999 1.00 75.25 152 GLN A CA 1
ATOM 1220 C C . GLN A 1 152 ? -9.943 -2.240 -11.111 1.00 75.25 152 GLN A C 1
ATOM 1222 O O . GLN A 1 152 ? -10.329 -2.332 -12.282 1.00 75.25 152 GLN A O 1
ATOM 1227 N N . SER A 1 153 ? -8.783 -1.660 -10.781 1.00 82.25 153 SER A N 1
ATOM 1228 C CA . SER A 1 153 ? -7.952 -0.962 -11.765 1.00 82.25 153 SER A CA 1
ATOM 1229 C C . SER A 1 153 ? -6.493 -1.404 -11.755 1.00 82.25 153 SER A C 1
ATOM 1231 O O . SER A 1 153 ? -5.994 -1.855 -12.786 1.00 82.25 153 SER A O 1
ATOM 1233 N N . TYR A 1 154 ? -5.801 -1.324 -10.618 1.00 85.69 154 TYR A N 1
ATOM 1234 C CA . TYR A 1 154 ? -4.355 -1.512 -10.593 1.00 85.69 154 TYR A CA 1
ATOM 1235 C C . TYR A 1 154 ? -3.962 -2.971 -10.838 1.00 85.69 154 TYR A C 1
ATOM 1237 O O . TYR A 1 154 ? -3.124 -3.246 -11.702 1.00 85.69 154 TYR A O 1
ATOM 1245 N N . GLY A 1 155 ? -4.658 -3.906 -10.183 1.00 82.94 155 GLY A N 1
ATOM 1246 C CA . GLY A 1 155 ? -4.501 -5.350 -10.364 1.00 82.94 155 GLY A CA 1
ATOM 1247 C C . GLY A 1 155 ? -4.661 -5.794 -11.819 1.00 82.94 155 GLY A C 1
ATOM 1248 O O . GLY A 1 155 ? -3.894 -6.627 -12.300 1.00 82.94 155 GLY A O 1
ATOM 1249 N N . LYS A 1 156 ? -5.570 -5.163 -12.579 1.00 86.94 156 LYS A N 1
ATOM 1250 C CA . LYS A 1 156 ? -5.758 -5.449 -14.013 1.00 86.94 156 LYS A CA 1
ATOM 1251 C C . LYS A 1 156 ? -4.528 -5.109 -14.856 1.00 86.94 156 LYS A C 1
ATOM 1253 O O . LYS A 1 156 ? -4.308 -5.751 -15.875 1.00 86.94 156 LYS A O 1
ATOM 1258 N N . THR A 1 157 ? -3.714 -4.137 -14.434 1.00 89.12 157 THR A N 1
ATOM 1259 C CA . THR A 1 157 ? -2.456 -3.805 -15.128 1.00 89.12 157 THR A CA 1
ATOM 1260 C C . THR A 1 157 ? -1.333 -4.795 -14.827 1.00 89.12 157 THR A C 1
ATOM 1262 O O . THR A 1 157 ? -0.409 -4.931 -15.621 1.00 89.12 157 THR A O 1
ATOM 1265 N N . ILE A 1 158 ? -1.409 -5.488 -13.687 1.00 88.12 158 ILE A N 1
ATOM 1266 C CA . ILE A 1 158 ? -0.412 -6.470 -13.244 1.00 88.12 158 ILE A CA 1
ATOM 1267 C C . ILE A 1 158 ? -0.706 -7.838 -13.864 1.00 88.12 158 ILE A C 1
ATOM 1269 O O . ILE A 1 158 ? 0.216 -8.526 -14.304 1.00 88.12 158 ILE A O 1
ATOM 1273 N N . LYS A 1 159 ? -1.994 -8.202 -13.939 1.00 88.88 159 LYS A N 1
ATOM 1274 C CA . LYS A 1 159 ? -2.494 -9.486 -14.443 1.00 88.88 159 LYS A CA 1
ATOM 1275 C C . LYS A 1 159 ? -1.801 -9.989 -15.724 1.00 88.88 159 LYS A C 1
ATOM 1277 O O . LYS A 1 159 ? -1.264 -11.090 -15.664 1.00 88.88 159 LYS A O 1
ATOM 1282 N N . PRO A 1 160 ? -1.742 -9.242 -16.847 1.00 90.88 160 PRO A N 1
ATOM 1283 C CA . PRO A 1 160 ? -1.166 -9.774 -18.085 1.00 90.88 160 PRO A CA 1
ATOM 1284 C C . PRO A 1 160 ? 0.329 -10.096 -17.957 1.00 90.88 160 PRO A C 1
ATOM 1286 O O . PRO A 1 160 ? 0.782 -11.117 -18.464 1.00 90.88 160 PRO A O 1
ATOM 1289 N N . VAL A 1 161 ? 1.094 -9.270 -17.234 1.00 88.69 161 VAL A N 1
ATOM 1290 C CA . VAL A 1 161 ? 2.526 -9.519 -16.995 1.00 88.69 161 VAL A CA 1
ATOM 1291 C C . VAL A 1 161 ? 2.709 -10.743 -16.092 1.00 88.69 161 VAL A C 1
ATOM 1293 O O . VAL A 1 161 ? 3.595 -11.564 -16.324 1.00 88.69 161 VAL A O 1
ATOM 1296 N N . TYR A 1 162 ? 1.857 -10.891 -15.076 1.00 88.12 162 TYR A N 1
ATOM 1297 C CA . TYR A 1 162 ? 1.866 -12.054 -14.193 1.00 88.12 162 TYR A CA 1
ATOM 1298 C C . TYR A 1 162 ? 1.578 -13.352 -14.947 1.00 88.12 162 TYR A C 1
ATOM 1300 O O . TYR A 1 162 ? 2.368 -14.290 -14.864 1.00 88.12 162 TYR A O 1
ATOM 1308 N N . GLU A 1 163 ? 0.488 -13.395 -15.709 1.00 89.69 163 GLU A N 1
ATOM 1309 C CA . GLU A 1 163 ? 0.063 -14.592 -16.438 1.00 89.69 163 GLU A CA 1
ATOM 1310 C C . GLU A 1 163 ? 1.071 -14.973 -17.528 1.00 89.69 163 GLU A C 1
ATOM 1312 O O . GLU A 1 163 ? 1.389 -16.151 -17.678 1.00 89.69 163 GLU A O 1
ATOM 1317 N N . ALA A 1 164 ? 1.663 -13.989 -18.216 1.00 87.44 164 ALA A N 1
ATOM 1318 C CA . ALA A 1 164 ? 2.728 -14.231 -19.188 1.00 87.44 164 ALA A CA 1
ATOM 1319 C C . ALA A 1 164 ? 4.001 -14.813 -18.551 1.00 87.44 164 ALA A C 1
ATOM 1321 O O . ALA A 1 164 ? 4.694 -15.610 -19.180 1.00 87.44 164 ALA A O 1
ATOM 1322 N N . LYS A 1 165 ? 4.323 -14.417 -17.314 1.00 83.69 165 LYS A N 1
ATOM 1323 C CA . LYS A 1 165 ? 5.539 -14.855 -16.618 1.00 83.69 165 LYS A CA 1
ATOM 1324 C C . LYS A 1 165 ? 5.386 -16.198 -15.908 1.00 83.69 165 LYS A C 1
ATOM 1326 O O . LYS A 1 165 ? 6.328 -16.985 -15.906 1.00 83.69 165 LYS A O 1
ATOM 1331 N N . TYR A 1 166 ? 4.255 -16.421 -15.244 1.00 84.00 166 TYR A N 1
ATOM 1332 C CA . TYR A 1 166 ? 4.038 -17.588 -14.382 1.00 84.00 166 TYR A CA 1
ATOM 1333 C C . TYR A 1 166 ? 3.135 -18.650 -15.010 1.00 84.00 166 TYR A C 1
ATOM 1335 O O . TYR A 1 166 ? 2.947 -19.703 -14.405 1.00 84.00 166 TYR A O 1
ATOM 1343 N N . HIS A 1 167 ? 2.560 -18.384 -16.189 1.00 85.88 167 HIS A N 1
ATOM 1344 C CA . HIS A 1 167 ? 1.658 -19.300 -16.899 1.00 85.88 167 HIS A CA 1
ATOM 1345 C C . HIS A 1 167 ? 0.512 -19.831 -16.017 1.00 85.88 167 HIS A C 1
ATOM 1347 O O . HIS A 1 167 ? 0.029 -20.943 -16.194 1.00 85.88 167 HIS A O 1
ATOM 1353 N N . THR A 1 168 ? 0.096 -19.028 -15.036 1.00 84.81 168 THR A N 1
ATOM 1354 C CA . THR A 1 168 ? -0.909 -19.357 -14.020 1.00 84.81 168 THR A CA 1
ATOM 1355 C C . THR A 1 168 ? -1.838 -18.152 -13.859 1.00 84.81 168 THR A C 1
ATOM 1357 O O . THR A 1 168 ? -1.336 -17.024 -13.908 1.00 84.81 168 THR A O 1
ATOM 1360 N N . PRO A 1 169 ? -3.156 -18.343 -13.651 1.00 85.56 169 PRO A N 1
ATOM 1361 C CA . PRO A 1 169 ? -4.090 -17.237 -13.451 1.00 85.56 169 PRO A CA 1
ATOM 1362 C C . PRO A 1 169 ? -3.691 -16.323 -12.288 1.00 85.56 169 PRO A C 1
ATOM 1364 O O . PRO A 1 169 ? -3.267 -16.795 -11.231 1.00 85.56 169 PRO A O 1
ATOM 1367 N N . PHE A 1 170 ? -3.864 -15.009 -12.456 1.00 82.31 170 PHE A N 1
ATOM 1368 C CA . PHE A 1 170 ? -3.600 -14.058 -11.372 1.00 82.31 170 PHE A CA 1
ATOM 1369 C C . PHE A 1 170 ? -4.582 -14.271 -10.201 1.00 82.31 170 PHE A C 1
ATOM 1371 O O . PHE A 1 170 ? -5.797 -14.281 -10.433 1.00 82.31 170 PHE A O 1
ATOM 1378 N N . PRO A 1 171 ? -4.107 -14.407 -8.947 1.00 75.31 171 PRO A N 1
ATOM 1379 C CA . PRO A 1 171 ? -4.979 -14.639 -7.798 1.00 75.31 171 PRO A CA 1
ATOM 1380 C C . PRO A 1 171 ? -5.845 -13.402 -7.516 1.00 75.31 171 PRO A C 1
ATOM 1382 O O . PRO A 1 171 ? -5.386 -12.401 -6.967 1.00 75.31 171 PRO A O 1
ATOM 1385 N N . GLY A 1 172 ? -7.121 -13.464 -7.895 1.00 70.06 172 GLY A N 1
ATOM 1386 C CA . GLY A 1 172 ? -8.088 -12.397 -7.651 1.00 70.06 172 GLY A CA 1
ATOM 1387 C C . GLY A 1 172 ? -8.622 -12.439 -6.222 1.00 70.06 172 GLY A C 1
ATOM 1388 O O . GLY A 1 172 ? -9.563 -13.174 -5.945 1.00 70.06 172 GLY A O 1
ATOM 1389 N N . ASN A 1 173 ? -8.055 -11.641 -5.314 1.00 70.81 173 ASN A N 1
ATOM 1390 C CA . ASN A 1 173 ? -8.661 -11.396 -4.003 1.00 70.81 173 ASN A CA 1
ATOM 1391 C C . ASN A 1 173 ? -9.424 -10.052 -4.033 1.00 70.81 173 ASN A C 1
ATOM 1393 O O . ASN A 1 173 ? -8.785 -8.999 -4.109 1.00 70.81 173 ASN A O 1
ATOM 1397 N N . PRO A 1 174 ? -10.771 -10.062 -3.952 1.00 72.31 174 PRO A N 1
ATOM 1398 C CA . PRO A 1 174 ? -11.596 -8.856 -4.044 1.00 72.31 174 PRO A CA 1
ATOM 1399 C C . PRO A 1 174 ? -11.476 -7.931 -2.827 1.00 72.31 174 PRO A C 1
ATOM 1401 O O . PRO A 1 174 ? -11.996 -6.823 -2.859 1.00 72.31 174 PRO A O 1
ATOM 1404 N N . LYS A 1 175 ? -10.811 -8.373 -1.757 1.00 74.38 175 LYS A N 1
ATOM 1405 C CA . LYS A 1 175 ? -10.525 -7.578 -0.555 1.00 74.38 175 LYS A CA 1
ATOM 1406 C C . LYS A 1 175 ? -9.027 -7.441 -0.303 1.00 74.38 175 LYS A C 1
ATOM 1408 O O . LYS A 1 175 ? -8.602 -7.195 0.822 1.00 74.38 175 LYS A O 1
ATOM 1413 N N . TYR A 1 176 ? -8.208 -7.648 -1.333 1.00 75.06 176 TYR A N 1
ATOM 1414 C CA . TYR A 1 176 ? -6.767 -7.587 -1.168 1.00 75.06 176 TYR A CA 1
ATOM 1415 C C . TYR A 1 176 ? -6.319 -6.204 -0.708 1.00 75.06 176 TYR A C 1
ATOM 1417 O O . TYR A 1 176 ? -6.611 -5.190 -1.341 1.00 75.06 176 TYR A O 1
ATOM 1425 N N . VAL A 1 177 ? -5.503 -6.208 0.336 1.00 79.56 177 VAL A N 1
ATOM 1426 C CA . VAL A 1 177 ? -4.734 -5.059 0.804 1.00 79.56 177 VAL A CA 1
ATOM 1427 C C . VAL A 1 177 ? -3.276 -5.493 0.976 1.00 79.56 177 VAL A C 1
ATOM 1429 O O . VAL A 1 177 ? -3.034 -6.583 1.512 1.00 79.56 177 VAL A O 1
ATOM 1432 N N . PRO A 1 178 ? -2.285 -4.718 0.497 1.00 82.94 178 PRO A N 1
ATOM 1433 C CA . PRO A 1 178 ? -0.885 -5.037 0.746 1.00 82.94 178 PRO A CA 1
ATOM 1434 C C . PRO A 1 178 ? -0.590 -4.992 2.254 1.00 82.94 178 PRO A C 1
ATOM 1436 O O . PRO A 1 178 ? -1.172 -4.187 2.978 1.00 82.94 178 PRO A O 1
ATOM 1439 N N . LEU A 1 179 ? 0.308 -5.859 2.730 1.00 82.75 179 LEU A N 1
ATOM 1440 C CA . LEU A 1 179 ? 0.590 -6.034 4.159 1.00 82.75 179 LEU A CA 1
ATOM 1441 C C . LEU A 1 179 ? 2.078 -5.903 4.461 1.00 82.75 179 LEU A C 1
ATOM 1443 O O . LEU A 1 179 ? 2.915 -6.346 3.675 1.00 82.75 179 LEU A O 1
ATOM 1447 N N . ASN A 1 180 ? 2.388 -5.413 5.661 1.00 80.56 180 ASN A N 1
ATOM 1448 C CA . ASN A 1 180 ? 3.712 -5.520 6.263 1.00 80.56 180 ASN A CA 1
ATOM 1449 C C . ASN A 1 180 ? 3.598 -6.298 7.576 1.00 80.56 180 ASN A C 1
ATOM 1451 O O . ASN A 1 180 ? 2.847 -5.905 8.469 1.00 80.56 180 ASN A O 1
ATOM 1455 N N . ARG A 1 181 ? 4.348 -7.393 7.704 1.00 80.31 181 ARG A N 1
ATOM 1456 C CA . ARG A 1 181 ? 4.429 -8.168 8.948 1.00 80.31 181 ARG A CA 1
ATOM 1457 C C . ARG A 1 181 ? 5.658 -7.770 9.749 1.00 80.31 181 ARG A C 1
ATOM 1459 O O . ARG A 1 181 ? 6.656 -7.340 9.168 1.00 80.31 181 ARG A O 1
ATOM 1466 N N . ASP A 1 182 ? 5.561 -7.910 11.062 1.00 73.81 182 ASP A N 1
ATOM 1467 C CA . ASP A 1 182 ? 6.696 -7.750 11.958 1.00 73.81 182 ASP A CA 1
ATOM 1468 C C . ASP A 1 182 ? 7.473 -9.071 12.038 1.00 73.81 182 ASP A C 1
ATOM 1470 O O . ASP A 1 182 ? 7.040 -10.032 12.669 1.00 73.81 182 ASP A O 1
ATOM 1474 N N . LEU A 1 183 ? 8.576 -9.152 11.293 1.00 63.66 183 LEU A N 1
ATOM 1475 C CA . LEU A 1 183 ? 9.375 -10.374 11.166 1.00 63.66 183 LEU A CA 1
ATOM 1476 C C . LEU A 1 183 ? 10.453 -10.498 12.249 1.00 63.66 183 LEU A C 1
ATOM 1478 O O . LEU A 1 183 ? 11.103 -11.537 12.315 1.00 63.66 183 LEU A O 1
ATOM 1482 N N . GLU A 1 184 ? 10.634 -9.486 13.104 1.00 54.50 184 GLU A N 1
ATOM 1483 C CA . GLU A 1 184 ? 11.565 -9.573 14.240 1.00 54.50 184 GLU A CA 1
ATOM 1484 C C . GLU A 1 184 ? 11.022 -10.490 15.354 1.00 54.50 184 GLU A C 1
ATOM 1486 O O . GLU A 1 184 ? 11.775 -10.935 16.215 1.00 54.50 184 GLU A O 1
ATOM 1491 N N . ALA A 1 185 ? 9.729 -10.839 15.302 1.00 48.34 185 ALA A N 1
ATOM 1492 C CA . ALA A 1 185 ? 9.032 -11.584 16.348 1.00 48.34 185 ALA A CA 1
ATOM 1493 C C . ALA A 1 185 ? 9.230 -13.119 16.331 1.00 48.34 185 ALA A C 1
ATOM 1495 O O . ALA A 1 185 ? 8.903 -13.767 17.321 1.00 48.34 185 ALA A O 1
ATOM 1496 N N . SER A 1 186 ? 9.757 -13.735 15.261 1.00 45.06 186 SER A N 1
ATOM 1497 C CA . SER A 1 186 ? 10.156 -15.157 15.291 1.00 45.06 186 SER A CA 1
ATOM 1498 C C . SER A 1 186 ? 11.028 -15.538 14.092 1.00 45.06 186 SER A C 1
ATOM 1500 O O . SER A 1 186 ? 10.570 -15.499 12.945 1.00 45.06 186 SER A O 1
ATOM 1502 N N . TYR A 1 187 ? 12.258 -15.980 14.349 1.00 40.88 187 TYR A N 1
ATOM 1503 C CA . TYR A 1 187 ? 13.144 -16.522 13.321 1.00 40.88 187 TYR A CA 1
ATOM 1504 C C . TYR A 1 187 ? 12.734 -17.955 12.973 1.00 40.88 187 TYR A C 1
ATOM 1506 O O . TYR A 1 187 ? 13.187 -18.911 13.594 1.00 40.88 187 TYR A O 1
ATOM 1514 N N . TYR A 1 188 ? 11.883 -18.113 11.961 1.00 46.47 188 TYR A N 1
ATOM 1515 C CA . TYR A 1 188 ? 11.813 -19.376 11.235 1.00 46.47 188 TYR A CA 1
ATOM 1516 C C . TYR A 1 188 ? 12.752 -19.315 10.026 1.00 46.47 188 TYR A C 1
ATOM 1518 O O . TYR A 1 188 ? 12.759 -18.341 9.279 1.00 46.47 188 TYR A O 1
ATOM 1526 N N . GLU A 1 189 ? 13.526 -20.371 9.801 1.00 43.66 189 GLU A N 1
ATOM 1527 C CA . GLU A 1 189 ? 14.575 -20.449 8.772 1.00 43.66 189 GLU A CA 1
ATOM 1528 C C . GLU A 1 189 ? 14.056 -20.195 7.338 1.00 43.66 189 GLU A C 1
ATOM 1530 O O . GLU A 1 189 ? 14.707 -19.540 6.526 1.00 43.66 189 GLU A O 1
ATOM 1535 N N . HIS A 1 190 ? 12.807 -20.576 7.048 1.00 49.84 190 HIS A N 1
ATOM 1536 C CA . HIS A 1 190 ? 12.143 -20.272 5.772 1.00 49.84 190 HIS A CA 1
ATOM 1537 C C . HIS A 1 190 ? 11.804 -18.776 5.583 1.00 49.84 190 HIS A C 1
ATOM 1539 O O . HIS A 1 190 ? 11.596 -18.325 4.455 1.00 49.84 190 HIS A O 1
ATOM 1545 N N . ILE A 1 191 ? 11.753 -17.989 6.665 1.00 48.16 191 ILE A N 1
ATOM 1546 C CA . ILE A 1 191 ? 11.557 -16.530 6.640 1.00 48.16 191 ILE A CA 1
ATOM 1547 C C . ILE A 1 191 ? 12.880 -15.820 6.332 1.00 48.16 191 ILE A C 1
ATOM 1549 O O . ILE A 1 191 ? 12.866 -14.819 5.616 1.00 48.16 191 ILE A O 1
ATOM 1553 N N . LEU A 1 192 ? 14.019 -16.361 6.778 1.00 46.50 192 LEU A N 1
ATOM 1554 C CA . LEU A 1 192 ? 15.348 -15.829 6.450 1.00 46.50 192 LEU A CA 1
ATOM 1555 C C . LEU A 1 192 ? 15.613 -15.893 4.938 1.00 46.50 192 LEU A C 1
ATOM 1557 O O . LEU A 1 192 ? 15.988 -14.888 4.342 1.00 46.50 192 LEU A O 1
ATOM 1561 N N . MET A 1 193 ? 15.255 -16.996 4.272 1.00 48.56 193 MET A N 1
ATOM 1562 C CA . MET A 1 193 ? 15.312 -17.082 2.802 1.00 48.56 193 MET A CA 1
ATOM 1563 C C . MET A 1 193 ? 14.365 -16.090 2.098 1.00 48.56 193 MET A C 1
ATOM 1565 O O . MET A 1 193 ? 14.643 -15.612 0.994 1.00 48.56 193 MET A O 1
ATOM 1569 N N . ALA A 1 194 ? 13.225 -15.753 2.709 1.00 47.84 194 ALA A N 1
ATOM 1570 C CA . ALA A 1 194 ? 12.320 -14.728 2.187 1.00 47.84 194 ALA A CA 1
ATOM 1571 C C . ALA A 1 194 ? 12.865 -13.300 2.397 1.00 47.84 194 ALA A C 1
ATOM 1573 O O . ALA A 1 194 ? 12.622 -12.435 1.553 1.00 47.84 194 ALA A O 1
ATOM 1574 N N . GLN A 1 195 ? 13.614 -13.059 3.479 1.00 44.59 195 GLN A N 1
ATOM 1575 C CA . GLN A 1 195 ? 14.340 -11.808 3.728 1.00 44.59 195 GLN A CA 1
ATOM 1576 C C . GLN A 1 195 ? 15.545 -11.648 2.798 1.00 44.59 195 GLN A C 1
ATOM 1578 O O . GLN A 1 195 ? 15.754 -10.556 2.272 1.00 44.59 195 GLN A O 1
ATOM 1583 N N . ASP A 1 196 ? 16.286 -12.718 2.515 1.00 39.72 196 ASP A N 1
ATOM 1584 C CA . ASP A 1 196 ? 17.380 -12.680 1.542 1.00 39.72 196 ASP A CA 1
ATOM 1585 C C . ASP A 1 196 ? 16.854 -12.359 0.139 1.00 39.72 196 ASP A C 1
ATOM 1587 O O . ASP A 1 196 ? 17.392 -11.485 -0.538 1.00 39.72 196 ASP A O 1
ATOM 1591 N N . ASN A 1 197 ? 15.706 -12.921 -0.256 1.00 46.78 197 ASN A N 1
ATOM 1592 C CA . ASN A 1 197 ? 15.004 -12.513 -1.481 1.00 46.78 197 ASN A CA 1
ATOM 1593 C C . ASN A 1 197 ? 14.567 -11.035 -1.489 1.00 46.78 197 ASN A C 1
ATOM 1595 O O . ASN A 1 197 ? 14.394 -10.471 -2.565 1.00 46.78 197 ASN A O 1
ATOM 1599 N N . TYR A 1 198 ? 14.391 -10.402 -0.324 1.00 42.41 198 TYR A N 1
ATOM 1600 C CA . TYR A 1 198 ? 14.104 -8.966 -0.214 1.00 42.41 198 TYR A CA 1
ATOM 1601 C C . TYR A 1 198 ? 15.354 -8.105 -0.474 1.00 42.41 198 TYR A C 1
ATOM 1603 O O . TYR A 1 198 ? 15.230 -6.944 -0.863 1.00 42.41 198 TYR A O 1
ATOM 1611 N N . ARG A 1 199 ? 16.556 -8.662 -0.254 1.00 37.69 199 ARG A N 1
ATOM 1612 C CA . ARG A 1 199 ? 17.855 -8.011 -0.506 1.00 37.69 199 ARG A CA 1
ATOM 1613 C C . ARG A 1 199 ? 18.320 -8.162 -1.952 1.00 37.69 199 ARG A C 1
ATOM 1615 O O . ARG A 1 199 ? 19.034 -7.295 -2.450 1.00 37.69 199 ARG A O 1
ATOM 1622 N N . TYR A 1 200 ? 17.901 -9.219 -2.640 1.00 39.59 200 TYR A N 1
ATOM 1623 C CA . TYR A 1 200 ? 18.113 -9.338 -4.078 1.00 39.59 200 TYR A CA 1
ATOM 1624 C C . TYR A 1 200 ? 17.103 -8.466 -4.829 1.00 39.59 200 TYR A C 1
ATOM 1626 O O . TYR A 1 200 ? 15.905 -8.518 -4.561 1.00 39.59 200 TYR A O 1
ATOM 1634 N N . ALA A 1 201 ? 17.577 -7.689 -5.808 1.00 47.59 201 ALA A N 1
ATOM 1635 C CA . ALA A 1 201 ? 16.752 -6.983 -6.792 1.00 47.59 201 ALA A CA 1
ATOM 1636 C C . ALA A 1 201 ? 16.058 -7.995 -7.728 1.00 47.59 201 ALA A C 1
ATOM 1638 O O . ALA A 1 201 ? 16.344 -8.104 -8.919 1.00 47.59 201 ALA A O 1
ATOM 1639 N N . GLY A 1 202 ? 15.201 -8.832 -7.151 1.00 57.38 202 GLY A N 1
ATOM 1640 C CA . GLY A 1 202 ? 14.392 -9.805 -7.846 1.00 57.38 202 GLY A CA 1
ATOM 1641 C C . GLY A 1 202 ? 13.103 -9.157 -8.319 1.00 57.38 202 GLY A C 1
ATOM 1642 O O . GLY A 1 202 ? 12.452 -8.403 -7.605 1.00 57.38 202 GLY A O 1
ATOM 1643 N N . VAL A 1 203 ? 12.677 -9.517 -9.523 1.00 59.47 203 VAL A N 1
ATOM 1644 C CA . VAL A 1 203 ? 11.381 -9.078 -10.046 1.00 59.47 203 VAL A CA 1
ATOM 1645 C C . VAL A 1 203 ? 10.227 -9.703 -9.242 1.00 59.47 203 VAL A C 1
ATOM 1647 O O . VAL A 1 203 ? 9.121 -9.184 -9.225 1.00 59.47 203 VAL A O 1
ATOM 1650 N N . THR A 1 204 ? 10.447 -10.841 -8.579 1.00 63.91 204 THR A N 1
ATOM 1651 C CA . THR A 1 204 ? 9.400 -11.588 -7.869 1.00 63.91 204 THR A CA 1
ATOM 1652 C C . THR A 1 204 ? 9.026 -10.911 -6.548 1.00 63.91 204 THR A C 1
ATOM 1654 O O . THR A 1 204 ? 9.750 -11.020 -5.565 1.00 63.91 204 THR A O 1
ATOM 1657 N N . ASN A 1 205 ? 7.863 -10.258 -6.502 1.00 66.69 205 ASN A N 1
ATOM 1658 C CA . ASN A 1 205 ? 7.321 -9.671 -5.275 1.00 66.69 205 ASN A CA 1
ATOM 1659 C C . ASN A 1 205 ? 6.416 -10.670 -4.528 1.00 66.69 205 ASN A C 1
ATOM 1661 O O . ASN A 1 205 ? 5.586 -11.348 -5.134 1.00 66.69 205 ASN A O 1
ATOM 1665 N N . ASN A 1 206 ? 6.522 -10.713 -3.198 1.00 67.75 206 ASN A N 1
ATOM 1666 C CA . ASN A 1 206 ? 5.636 -11.482 -2.320 1.00 67.75 206 ASN A CA 1
ATOM 1667 C C . ASN A 1 206 ? 4.154 -11.110 -2.458 1.00 67.75 206 ASN A C 1
ATOM 1669 O O . ASN A 1 206 ? 3.300 -11.960 -2.224 1.00 67.75 206 ASN A O 1
ATOM 1673 N N . SER A 1 207 ? 3.833 -9.883 -2.873 1.00 69.94 207 SER A N 1
ATOM 1674 C CA . SER A 1 207 ? 2.452 -9.465 -3.128 1.00 69.94 207 SER A CA 1
ATOM 1675 C C . SER A 1 207 ? 1.758 -10.259 -4.242 1.00 69.94 207 SER A C 1
ATOM 1677 O O . SER A 1 207 ? 0.532 -10.284 -4.278 1.00 69.94 207 SER A O 1
ATOM 1679 N N . LEU A 1 208 ? 2.528 -10.917 -5.116 1.00 72.12 208 LEU A N 1
ATOM 1680 C CA . LEU A 1 208 ? 2.043 -11.744 -6.224 1.00 72.12 208 LEU A CA 1
ATOM 1681 C C . LEU A 1 208 ? 1.752 -13.196 -5.815 1.00 72.12 208 LEU A C 1
ATOM 1683 O O . LEU A 1 208 ? 1.245 -13.979 -6.619 1.00 72.12 208 LEU A O 1
ATOM 1687 N N . LYS A 1 209 ? 2.119 -13.585 -4.589 1.00 72.69 209 LYS A N 1
ATOM 1688 C CA . LYS A 1 209 ? 1.847 -14.921 -4.055 1.00 72.69 209 LYS A CA 1
ATOM 1689 C C . LYS A 1 209 ? 0.445 -14.962 -3.457 1.00 72.69 209 LYS A C 1
ATOM 1691 O O . LYS A 1 209 ? -0.017 -13.991 -2.856 1.00 72.69 209 LYS A O 1
ATOM 1696 N N . ALA A 1 210 ? -0.209 -16.115 -3.579 1.00 66.69 210 ALA A N 1
ATOM 1697 C CA . ALA A 1 210 ? -1.451 -16.371 -2.864 1.00 66.69 210 ALA A CA 1
ATOM 1698 C C . ALA A 1 210 ? -1.227 -16.219 -1.351 1.00 66.69 210 ALA A C 1
ATOM 1700 O O . ALA A 1 210 ? -0.185 -16.607 -0.813 1.00 66.69 210 ALA A O 1
ATOM 1701 N N . ARG A 1 211 ? -2.205 -15.626 -0.662 1.00 71.81 211 ARG A N 1
ATOM 1702 C CA . ARG A 1 211 ? -2.108 -15.402 0.778 1.00 71.81 211 ARG A CA 1
ATOM 1703 C C . ARG A 1 211 ? -2.294 -16.722 1.520 1.00 71.81 211 ARG A C 1
ATOM 1705 O O . ARG A 1 211 ? -3.287 -17.412 1.324 1.00 71.81 211 ARG A O 1
ATOM 1712 N N . VAL A 1 212 ? -1.355 -17.026 2.408 1.00 72.12 212 VAL A N 1
ATOM 1713 C CA . VAL A 1 212 ? -1.427 -18.165 3.328 1.00 72.12 212 VAL A CA 1
ATOM 1714 C C . VAL A 1 212 ? -1.785 -17.646 4.717 1.00 72.12 212 VAL A C 1
ATOM 1716 O O . VAL A 1 212 ? -1.346 -16.557 5.103 1.00 72.12 212 VAL A O 1
ATOM 1719 N N . LYS A 1 213 ? -2.595 -18.407 5.466 1.00 74.56 213 LYS A N 1
ATOM 1720 C CA . LYS A 1 213 ? -2.916 -18.085 6.861 1.00 74.56 213 LYS A CA 1
ATOM 1721 C C . LYS A 1 213 ? -1.625 -17.943 7.664 1.00 74.56 213 LYS A C 1
ATOM 1723 O O . LYS A 1 213 ? -0.764 -18.817 7.627 1.00 74.56 213 LYS A O 1
ATOM 1728 N N . ASN A 1 214 ? -1.489 -16.832 8.377 1.00 76.88 214 ASN A N 1
ATOM 1729 C CA . ASN A 1 214 ? -0.294 -16.528 9.150 1.00 76.88 214 ASN A CA 1
ATOM 1730 C C . ASN A 1 214 ? -0.686 -15.710 10.386 1.00 76.88 214 ASN A C 1
ATOM 1732 O O . ASN A 1 214 ? -1.485 -14.782 10.283 1.00 76.88 214 ASN A O 1
ATOM 1736 N N . ARG A 1 215 ? -0.137 -16.068 11.548 1.00 83.69 215 ARG A N 1
ATOM 1737 C CA . ARG A 1 215 ? -0.444 -15.456 12.849 1.00 83.69 215 ARG A CA 1
ATOM 1738 C C . ARG A 1 215 ? 0.581 -14.413 13.293 1.00 83.69 215 ARG A C 1
ATOM 1740 O O . ARG A 1 215 ? 0.366 -13.772 14.309 1.00 83.69 215 ARG A O 1
ATOM 1747 N N . ILE A 1 216 ? 1.666 -14.218 12.545 1.00 84.12 216 ILE A N 1
ATOM 1748 C CA . ILE A 1 216 ? 2.698 -13.221 12.856 1.00 84.12 216 ILE A CA 1
ATOM 1749 C C . ILE A 1 216 ? 2.062 -11.822 12.891 1.00 84.12 216 ILE A C 1
ATOM 1751 O O . ILE A 1 216 ? 1.376 -11.471 11.924 1.00 84.12 216 ILE A O 1
ATOM 1755 N N . PRO A 1 217 ? 2.295 -11.014 13.938 1.00 86.25 217 PRO A N 1
ATOM 1756 C CA . PRO A 1 217 ? 1.739 -9.670 14.055 1.00 86.25 217 PRO A CA 1
ATOM 1757 C C . PRO A 1 217 ? 1.965 -8.792 12.816 1.00 86.25 217 PRO A C 1
ATOM 1759 O O . PRO A 1 217 ? 2.993 -8.864 12.133 1.00 86.25 217 PRO A O 1
ATOM 1762 N N . LEU A 1 218 ? 0.984 -7.938 12.516 1.00 89.44 218 LEU A N 1
ATOM 1763 C CA . LEU A 1 218 ? 1.123 -6.923 11.473 1.00 89.44 218 LEU A CA 1
ATOM 1764 C C . LEU A 1 218 ? 1.877 -5.720 12.031 1.00 89.44 218 LEU A C 1
ATOM 1766 O O . LEU A 1 218 ? 1.595 -5.256 13.136 1.00 89.44 218 LEU A O 1
ATOM 1770 N N . ARG A 1 219 ? 2.777 -5.152 11.229 1.00 87.94 219 ARG A N 1
ATOM 1771 C CA . ARG A 1 219 ? 3.465 -3.911 11.580 1.00 87.94 219 ARG A CA 1
ATOM 1772 C C . ARG A 1 219 ? 2.468 -2.747 11.579 1.00 87.94 219 ARG A C 1
ATOM 1774 O O . ARG A 1 219 ? 1.501 -2.723 10.813 1.00 87.94 219 ARG A O 1
ATOM 1781 N N . PHE A 1 220 ? 2.719 -1.746 12.413 1.00 88.88 220 PHE A N 1
ATOM 1782 C CA . PHE A 1 220 ? 1.974 -0.485 12.415 1.00 88.88 220 PHE A CA 1
ATOM 1783 C C . PHE A 1 220 ? 2.488 0.447 11.308 1.00 88.88 220 PHE A C 1
ATOM 1785 O O . PHE A 1 220 ? 3.166 1.439 11.566 1.00 88.88 220 PHE A O 1
ATOM 1792 N N . THR A 1 221 ? 2.221 0.094 10.051 1.00 89.75 221 THR A N 1
ATOM 1793 C CA . THR A 1 221 ? 2.528 0.943 8.886 1.00 89.75 221 THR A CA 1
ATOM 1794 C C . THR A 1 221 ? 1.288 1.679 8.402 1.00 89.75 221 THR A C 1
ATOM 1796 O O . THR A 1 221 ? 0.185 1.167 8.549 1.00 89.75 221 THR A O 1
ATOM 1799 N N . GLY A 1 222 ? 1.472 2.866 7.829 1.00 91.06 222 GLY A N 1
ATOM 1800 C CA . GLY A 1 222 ? 0.376 3.667 7.293 1.00 91.06 222 GLY A CA 1
ATOM 1801 C C . GLY A 1 222 ? -0.046 3.263 5.876 1.00 91.06 222 GLY A C 1
ATOM 1802 O O . GLY A 1 222 ? 0.757 2.710 5.114 1.00 91.06 222 GLY A O 1
ATOM 1803 N N . ALA A 1 223 ? -1.308 3.519 5.530 1.00 91.75 223 ALA A N 1
ATOM 1804 C CA . ALA A 1 223 ? -1.928 3.071 4.285 1.00 91.75 223 ALA A CA 1
ATOM 1805 C C . ALA A 1 223 ? -1.254 3.676 3.056 1.00 91.75 223 ALA A C 1
ATOM 1807 O O . ALA A 1 223 ? -0.964 2.971 2.087 1.00 91.75 223 ALA A O 1
ATOM 1808 N N . THR A 1 224 ? -0.926 4.965 3.117 1.00 87.25 224 THR A N 1
ATOM 1809 C CA . THR A 1 224 ? -0.256 5.685 2.035 1.00 87.25 224 THR A CA 1
ATOM 1810 C C . THR A 1 224 ? 1.124 5.093 1.774 1.00 87.25 224 THR A C 1
ATOM 1812 O O . THR A 1 224 ? 1.467 4.784 0.632 1.00 87.25 224 THR A O 1
ATOM 1815 N N . GLN A 1 225 ? 1.907 4.846 2.828 1.00 84.56 225 GLN A N 1
ATOM 1816 C CA . GLN A 1 225 ? 3.233 4.241 2.689 1.00 84.56 225 GLN A CA 1
ATOM 1817 C C . GLN A 1 225 ? 3.159 2.823 2.102 1.00 84.56 225 GLN A C 1
ATOM 1819 O O . GLN A 1 225 ? 3.957 2.463 1.231 1.00 84.56 225 GLN A O 1
ATOM 1824 N N . VAL A 1 226 ? 2.218 2.011 2.589 1.00 88.56 226 VAL A N 1
ATOM 1825 C CA . VAL A 1 226 ? 1.990 0.638 2.121 1.00 88.56 226 VAL A CA 1
ATOM 1826 C C . VAL A 1 226 ? 1.602 0.632 0.645 1.00 88.56 226 VAL A C 1
ATOM 1828 O O . VAL A 1 226 ? 2.190 -0.111 -0.143 1.00 88.56 226 VAL A O 1
ATOM 1831 N N . TRP A 1 227 ? 0.665 1.497 0.259 1.00 87.44 227 TRP A N 1
ATOM 1832 C CA . TRP A 1 227 ? 0.196 1.640 -1.112 1.00 87.44 227 TRP A CA 1
ATOM 1833 C C . TRP A 1 227 ? 1.306 2.089 -2.063 1.00 87.44 227 TRP A C 1
ATOM 1835 O O . TRP A 1 227 ? 1.559 1.427 -3.069 1.00 87.44 227 TRP A O 1
ATOM 1845 N N . VAL A 1 228 ? 2.023 3.164 -1.727 1.00 85.31 228 VAL A N 1
ATOM 1846 C CA . VAL A 1 228 ? 3.118 3.695 -2.554 1.00 85.31 228 VAL A CA 1
ATOM 1847 C C . VAL A 1 228 ? 4.208 2.647 -2.747 1.00 85.31 228 VAL A C 1
ATOM 1849 O O . VAL A 1 228 ? 4.637 2.399 -3.875 1.00 85.31 228 VAL A O 1
ATOM 1852 N N . ARG A 1 229 ? 4.619 1.969 -1.669 1.00 84.44 229 ARG A N 1
ATOM 1853 C CA . ARG A 1 229 ? 5.593 0.875 -1.754 1.00 84.44 229 ARG A CA 1
ATOM 1854 C C . ARG A 1 229 ? 5.095 -0.232 -2.675 1.00 84.44 229 ARG A C 1
ATOM 1856 O O . ARG A 1 229 ? 5.855 -0.713 -3.512 1.00 84.44 229 ARG A O 1
ATOM 1863 N N . HIS A 1 230 ? 3.836 -0.629 -2.526 1.00 86.94 230 HIS A N 1
ATOM 1864 C CA . HIS A 1 230 ? 3.243 -1.673 -3.344 1.00 86.94 230 HIS A CA 1
ATOM 1865 C C . HIS A 1 230 ? 3.237 -1.294 -4.832 1.00 86.94 230 HIS A C 1
ATOM 1867 O O . HIS A 1 230 ? 3.678 -2.093 -5.656 1.00 86.94 230 HIS A O 1
ATOM 1873 N N . VAL A 1 231 ? 2.832 -0.066 -5.171 1.00 87.19 231 VAL A N 1
ATOM 1874 C CA . VAL A 1 231 ? 2.888 0.459 -6.544 1.00 87.19 231 VAL A CA 1
ATOM 1875 C C . VAL A 1 231 ? 4.318 0.424 -7.076 1.00 87.19 231 VAL A C 1
ATOM 1877 O O . VAL A 1 231 ? 4.551 -0.152 -8.130 1.00 87.19 231 VAL A O 1
ATOM 1880 N N . ILE A 1 232 ? 5.299 0.948 -6.337 1.00 84.94 232 ILE A N 1
ATOM 1881 C CA . ILE A 1 232 ? 6.709 0.946 -6.765 1.00 84.94 232 ILE A CA 1
ATOM 1882 C C . ILE A 1 232 ? 7.189 -0.473 -7.087 1.00 84.94 232 ILE A C 1
ATOM 1884 O O . ILE A 1 232 ? 7.796 -0.703 -8.133 1.00 84.94 232 ILE A O 1
ATOM 1888 N N . GLN A 1 233 ? 6.891 -1.440 -6.219 1.00 85.00 233 GLN A N 1
ATOM 1889 C CA . GLN A 1 233 ? 7.303 -2.822 -6.441 1.00 85.00 233 GLN A CA 1
ATOM 1890 C C . GLN A 1 233 ? 6.560 -3.483 -7.615 1.00 85.00 233 GLN A C 1
ATOM 1892 O O . GLN A 1 233 ? 7.133 -4.320 -8.308 1.00 85.00 233 GLN A O 1
ATOM 1897 N N . MET A 1 234 ? 5.290 -3.141 -7.846 1.00 87.06 234 MET A N 1
ATOM 1898 C CA . MET A 1 234 ? 4.505 -3.659 -8.972 1.00 87.06 234 MET A CA 1
ATOM 1899 C C . MET A 1 234 ? 4.903 -3.029 -10.305 1.00 87.06 234 MET A C 1
ATOM 1901 O O . MET A 1 234 ? 4.976 -3.737 -11.306 1.00 87.06 234 MET A O 1
ATOM 1905 N N . GLU A 1 235 ? 5.226 -1.738 -10.340 1.00 88.06 235 GLU A N 1
ATOM 1906 C CA . GLU A 1 235 ? 5.808 -1.105 -11.526 1.00 88.06 235 GLU A CA 1
ATOM 1907 C C . GLU A 1 235 ? 7.184 -1.689 -11.845 1.00 88.06 235 GLU A C 1
ATOM 1909 O O . GLU A 1 235 ? 7.469 -1.966 -13.008 1.00 88.06 235 GLU A O 1
ATOM 1914 N N . HIS A 1 236 ? 8.001 -1.965 -10.823 1.00 86.88 236 HIS A N 1
ATOM 1915 C CA . HIS A 1 236 ? 9.259 -2.684 -11.009 1.00 86.88 236 HIS A CA 1
ATOM 1916 C C . HIS A 1 236 ? 9.022 -4.083 -11.592 1.00 86.88 236 HIS A C 1
ATOM 1918 O O . HIS A 1 236 ? 9.653 -4.454 -12.581 1.00 86.88 236 HIS A O 1
ATOM 1924 N N . PHE A 1 237 ? 8.060 -4.836 -11.042 1.00 87.19 237 PHE A N 1
ATOM 1925 C CA . PHE A 1 237 ? 7.684 -6.146 -11.573 1.00 87.19 237 PHE A CA 1
ATOM 1926 C C . PHE A 1 237 ? 7.288 -6.073 -13.053 1.00 87.19 237 PHE A C 1
ATOM 1928 O O . PHE A 1 237 ? 7.817 -6.829 -13.865 1.00 87.19 237 PHE A O 1
ATOM 1935 N N . LYS A 1 238 ? 6.389 -5.148 -13.407 1.00 88.81 238 LYS A N 1
ATOM 1936 C CA . LYS A 1 238 ? 5.894 -4.984 -14.779 1.00 88.81 238 LYS A CA 1
ATOM 1937 C C . LYS A 1 238 ? 6.997 -4.610 -15.759 1.00 88.81 238 LYS A C 1
ATOM 1939 O O . LYS A 1 238 ? 7.036 -5.166 -16.850 1.00 88.81 238 LYS A O 1
ATOM 1944 N N . ALA A 1 239 ? 7.879 -3.696 -15.369 1.00 87.25 239 ALA A N 1
ATOM 1945 C CA . ALA A 1 239 ? 8.941 -3.220 -16.240 1.00 87.25 239 ALA A CA 1
ATOM 1946 C C . ALA A 1 239 ? 10.052 -4.261 -16.438 1.00 87.25 239 ALA A C 1
ATOM 1948 O O . ALA A 1 239 ? 10.498 -4.474 -17.557 1.00 87.25 239 ALA A O 1
ATOM 1949 N N . PHE A 1 240 ? 10.476 -4.948 -15.374 1.00 84.81 240 PHE A N 1
ATOM 1950 C CA . PHE A 1 240 ? 11.670 -5.799 -15.415 1.00 84.81 240 PHE A CA 1
ATOM 1951 C C . PHE A 1 240 ? 11.381 -7.291 -15.631 1.00 84.81 240 PHE A C 1
ATOM 1953 O O . PHE A 1 240 ? 12.318 -8.076 -15.782 1.00 84.81 240 PHE A O 1
ATOM 1960 N N . ALA A 1 241 ? 10.112 -7.719 -15.669 1.00 82.94 241 ALA A N 1
ATOM 1961 C CA . ALA A 1 241 ? 9.749 -9.125 -15.879 1.00 82.94 241 ALA A CA 1
ATOM 1962 C C . ALA A 1 241 ? 10.343 -9.737 -17.149 1.00 82.94 241 ALA A C 1
ATOM 1964 O O . ALA A 1 241 ? 10.824 -10.870 -17.079 1.00 82.94 241 ALA A O 1
ATOM 1965 N N . ALA A 1 242 ? 10.344 -8.998 -18.259 1.00 75.38 242 ALA A N 1
ATOM 1966 C CA . ALA A 1 242 ? 10.935 -9.445 -19.517 1.00 75.38 242 ALA A CA 1
ATOM 1967 C C . ALA A 1 242 ? 12.463 -9.278 -19.518 1.00 75.38 242 ALA A C 1
ATOM 1969 O O . ALA A 1 242 ? 13.185 -10.251 -19.724 1.00 75.38 242 ALA A O 1
ATOM 1970 N N . SER A 1 243 ? 12.969 -8.087 -19.187 1.00 76.00 243 SER A N 1
ATOM 1971 C CA . SER A 1 243 ? 14.405 -7.785 -19.284 1.00 76.00 243 SER A CA 1
ATOM 1972 C C . SER A 1 243 ? 15.279 -8.628 -18.357 1.00 76.00 243 SER A C 1
ATOM 1974 O O . SER A 1 243 ? 16.408 -8.945 -18.706 1.00 76.00 243 SER A O 1
ATOM 1976 N N . MET A 1 244 ? 14.770 -9.076 -17.206 1.00 72.00 244 MET A N 1
ATOM 1977 C CA . MET A 1 244 ? 15.519 -10.001 -16.344 1.00 72.00 244 MET A CA 1
ATOM 1978 C C . MET A 1 244 ? 15.574 -11.430 -16.892 1.00 72.00 244 MET A C 1
ATOM 1980 O O . MET A 1 244 ? 16.496 -12.171 -16.554 1.00 72.00 244 MET A O 1
ATOM 1984 N N . LYS A 1 245 ? 14.612 -11.838 -17.730 1.00 70.94 245 LYS A N 1
ATOM 1985 C CA . LYS A 1 245 ? 14.713 -13.095 -18.483 1.00 70.94 245 LYS A CA 1
ATOM 1986 C C . LYS A 1 245 ? 15.792 -12.966 -19.557 1.00 70.94 245 LYS A C 1
ATOM 1988 O O . LYS A 1 245 ? 16.620 -13.857 -19.673 1.00 70.94 245 LYS A O 1
ATOM 1993 N N . GLU A 1 246 ? 15.813 -11.849 -20.279 1.00 68.44 246 GLU A N 1
ATOM 1994 C CA . GLU A 1 246 ? 16.824 -11.554 -21.305 1.00 68.44 246 GLU A CA 1
ATOM 1995 C C . GLU A 1 246 ? 18.235 -11.469 -20.721 1.00 68.44 246 GLU A C 1
ATOM 1997 O O . GLU A 1 246 ? 19.137 -12.129 -21.224 1.00 68.44 246 GLU A O 1
ATOM 2002 N N . ALA A 1 247 ? 18.414 -10.765 -19.600 1.00 70.12 247 ALA A N 1
ATOM 2003 C CA . ALA A 1 247 ? 19.698 -10.669 -18.908 1.00 70.12 247 ALA A CA 1
ATOM 2004 C C . ALA A 1 247 ? 20.286 -12.044 -18.550 1.00 70.12 247 ALA A C 1
ATOM 2006 O O . ALA A 1 247 ? 21.492 -12.237 -18.633 1.00 70.12 247 ALA A O 1
ATOM 2007 N N . ARG A 1 248 ? 19.434 -13.013 -18.186 1.00 66.69 248 ARG A N 1
ATOM 2008 C CA . ARG A 1 248 ? 19.844 -14.396 -17.880 1.00 66.69 248 ARG A CA 1
ATOM 2009 C C . ARG A 1 248 ? 20.160 -15.248 -19.110 1.00 66.69 248 ARG A C 1
ATOM 2011 O O . ARG A 1 248 ? 20.678 -16.339 -18.939 1.00 66.69 248 ARG A O 1
ATOM 2018 N N . MET A 1 249 ? 19.759 -14.822 -20.306 1.00 66.25 249 MET A N 1
ATOM 2019 C CA . MET A 1 249 ? 20.053 -15.536 -21.556 1.00 66.25 249 MET A CA 1
ATOM 2020 C C . MET A 1 249 ? 21.322 -15.011 -22.234 1.00 66.25 249 MET A C 1
ATOM 2022 O O . MET A 1 249 ? 21.900 -15.716 -23.052 1.00 66.25 249 MET A O 1
ATOM 2026 N N . VAL A 1 250 ? 21.718 -13.768 -21.936 1.00 61.03 250 VAL A N 1
ATOM 2027 C CA . VAL A 1 250 ? 22.889 -13.098 -22.530 1.00 61.03 250 VAL A CA 1
ATOM 2028 C C . VAL A 1 250 ? 24.174 -13.340 -21.721 1.00 61.03 250 VAL A C 1
ATOM 2030 O O . VAL A 1 250 ? 25.263 -13.207 -22.276 1.00 61.03 250 VAL A O 1
ATOM 2033 N N . VAL A 1 251 ? 24.053 -13.694 -20.435 1.00 48.62 251 VAL A N 1
ATOM 2034 C CA . VAL A 1 251 ? 25.160 -14.093 -19.541 1.00 48.62 251 VAL A CA 1
ATOM 2035 C C . VAL A 1 251 ? 25.200 -15.608 -19.428 1.00 48.62 251 VAL A C 1
ATOM 2037 O O . VAL A 1 251 ? 26.289 -16.175 -19.654 1.00 48.62 251 VAL A O 1
#

Foldseek 3Di:
DDDDLLNVQQVVCPVVPPADRCGDLSSVLSVLVVQLVVQLVVLLCCPQVPPLLVVLCVLVVDDPVCSVVVVVQQAPPWDWLAWDQFLVRDIDTDIAGNLLLLQLLLLVVDPLCPLQVCVAVRDDPSNVVSSVVPADPSSVVSSVCLLCCCQPPVVVLLQVLLCVQPVDGQDRDSSDDQFAFDPVPDDDPVVVVVVVVVVDLDLDDPSRDDDDRDRGHTDSHGRSVRSSVVSSSSSSNSSCSVSVVSVVVVD